Protein AF-W0RT64-F1 (afdb_monomer_lite)

pLDDT: mean 89.26, std 14.98, range [34.72, 98.5]

Structure (mmCIF, N/CA/C/O backbone):
data_AF-W0RT64-F1
#
_entry.id   AF-W0RT64-F1
#
loop_
_atom_site.group_PDB
_atom_site.id
_atom_site.type_symbol
_atom_site.label_atom_id
_atom_site.label_alt_id
_atom_site.label_comp_id
_atom_site.label_asym_id
_atom_site.label_entity_id
_atom_site.label_seq_id
_atom_site.pdbx_PDB_ins_code
_atom_site.Cartn_x
_atom_site.Cartn_y
_atom_site.Cartn_z
_atom_site.occupancy
_atom_site.B_iso_or_equiv
_atom_site.auth_seq_id
_atom_site.auth_comp_id
_atom_site.auth_asym_id
_atom_site.auth_atom_id
_atom_site.pdbx_PDB_model_num
ATOM 1 N N . MET A 1 1 ? 15.805 30.359 -18.999 1.00 86.69 1 MET A N 1
ATOM 2 C CA . MET A 1 1 ? 16.116 29.273 -18.048 1.00 86.69 1 MET A CA 1
ATOM 3 C C . MET A 1 1 ? 14.953 28.297 -18.085 1.00 86.69 1 MET A C 1
ATOM 5 O O . MET A 1 1 ? 13.826 28.788 -18.055 1.00 86.69 1 MET A O 1
ATOM 9 N N . PRO A 1 2 ? 15.189 26.986 -18.229 1.00 96.44 2 PRO A N 1
ATOM 10 C CA . PRO A 1 2 ? 14.100 26.023 -18.299 1.00 96.44 2 PRO A CA 1
ATOM 11 C C . PRO A 1 2 ? 13.392 25.877 -16.949 1.00 96.44 2 PRO A C 1
ATOM 13 O O . PRO A 1 2 ? 14.019 25.998 -15.893 1.00 96.44 2 PRO A O 1
ATOM 16 N N . THR A 1 3 ? 12.087 25.622 -16.983 1.00 97.75 3 THR A N 1
ATOM 17 C CA . THR A 1 3 ? 11.274 25.307 -15.802 1.00 97.75 3 THR A CA 1
ATOM 18 C C . THR A 1 3 ? 10.644 23.929 -15.957 1.00 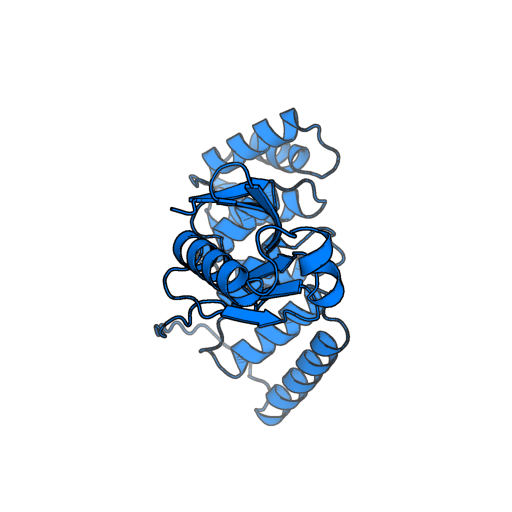97.75 3 THR A C 1
ATOM 20 O O . THR A 1 3 ? 10.253 23.535 -17.054 1.00 97.75 3 THR A O 1
ATOM 23 N N . ILE A 1 4 ? 10.578 23.174 -14.857 1.00 98.19 4 ILE A N 1
ATOM 24 C CA . ILE A 1 4 ? 9.997 21.829 -14.833 1.00 98.19 4 ILE A CA 1
ATOM 25 C C . ILE A 1 4 ? 8.832 21.817 -13.851 1.00 98.19 4 ILE A C 1
ATOM 27 O O . ILE A 1 4 ? 8.996 22.084 -12.660 1.00 98.19 4 ILE A O 1
ATOM 31 N N . GLU A 1 5 ? 7.654 21.497 -14.369 1.00 97.56 5 GLU A N 1
ATOM 32 C CA . GLU A 1 5 ? 6.413 21.383 -13.612 1.00 97.56 5 GLU A CA 1
ATOM 33 C C . GLU A 1 5 ? 6.007 19.910 -13.539 1.00 97.56 5 GLU A C 1
ATOM 35 O O . GLU A 1 5 ? 5.963 19.236 -14.562 1.00 97.56 5 GLU A O 1
ATOM 40 N N . ILE A 1 6 ? 5.721 19.403 -12.338 1.00 96.94 6 ILE A N 1
ATOM 41 C CA . ILE A 1 6 ? 5.325 18.005 -12.114 1.00 96.94 6 ILE A CA 1
ATOM 42 C C . ILE A 1 6 ? 3.951 17.998 -11.456 1.00 96.94 6 ILE A C 1
ATOM 44 O O . ILE A 1 6 ? 3.786 18.562 -10.371 1.00 96.94 6 ILE A O 1
ATOM 48 N N . THR A 1 7 ? 2.992 17.330 -12.087 1.00 95.94 7 THR A N 1
ATOM 49 C CA . THR A 1 7 ? 1.641 17.123 -11.559 1.00 95.94 7 THR A CA 1
ATOM 50 C C . THR A 1 7 ? 1.462 15.677 -11.098 1.00 95.94 7 THR A C 1
ATOM 52 O O . THR A 1 7 ? 2.182 14.772 -11.527 1.00 95.94 7 THR A O 1
ATOM 55 N N . GLN A 1 8 ? 0.509 15.448 -10.193 1.00 93.62 8 GLN A N 1
ATOM 56 C CA . GLN A 1 8 ? 0.134 14.110 -9.739 1.00 93.62 8 GLN A CA 1
ATOM 57 C C . GLN A 1 8 ? -1.385 13.956 -9.783 1.00 93.62 8 GLN A C 1
ATOM 59 O O . GLN A 1 8 ? -2.116 14.801 -9.273 1.00 93.62 8 GLN A O 1
ATOM 64 N N . SER A 1 9 ? -1.835 12.840 -10.347 1.00 87.62 9 SER A N 1
ATOM 65 C CA . SER A 1 9 ? -3.213 12.365 -10.315 1.00 87.62 9 SER A CA 1
ATOM 66 C C . SER A 1 9 ? -3.204 10.854 -10.062 1.00 87.62 9 SER A C 1
ATOM 68 O O . SER A 1 9 ? -2.778 10.059 -10.901 1.00 87.62 9 SER A O 1
ATOM 70 N N . GLY A 1 10 ? -3.620 10.438 -8.863 1.00 89.94 10 GLY A N 1
ATOM 71 C CA . GLY A 1 10 ? -3.597 9.030 -8.457 1.00 89.94 10 GLY A CA 1
ATOM 72 C C . GLY A 1 10 ? -2.183 8.429 -8.440 1.00 89.94 10 GLY A C 1
ATOM 73 O O . GLY A 1 10 ? -1.308 8.909 -7.715 1.00 89.94 10 GLY A O 1
ATOM 74 N N . ARG A 1 11 ? -1.978 7.351 -9.219 1.00 87.75 11 ARG A N 1
ATOM 75 C CA . ARG A 1 11 ? -0.714 6.584 -9.306 1.00 87.75 11 ARG A CA 1
ATOM 76 C C . ARG A 1 11 ? 0.285 7.115 -10.347 1.00 87.75 11 ARG A C 1
ATOM 78 O O . ARG A 1 11 ? 1.304 6.470 -10.582 1.00 87.75 11 ARG A O 1
ATOM 85 N N . GLY A 1 12 ? 0.000 8.254 -10.967 1.00 93.00 12 GLY A N 1
ATOM 86 C CA . GLY A 1 12 ? 0.870 8.864 -11.966 1.00 93.00 12 GLY A CA 1
ATOM 87 C C . GLY A 1 12 ? 0.599 10.352 -12.127 1.00 93.00 12 GLY A C 1
ATOM 88 O O . GLY A 1 12 ? 0.088 11.000 -11.212 1.00 93.00 12 GLY A O 1
ATOM 89 N N . GLY A 1 13 ? 0.946 10.899 -13.283 1.00 96.06 13 GLY A N 1
ATOM 90 C CA . GLY A 1 13 ? 0.700 12.292 -13.636 1.00 96.06 13 GLY A CA 1
ATOM 91 C C . GLY A 1 13 ? 1.495 12.699 -14.868 1.00 96.06 13 GLY A C 1
ATOM 92 O O . GLY A 1 13 ? 1.910 11.846 -15.648 1.00 96.06 13 GLY A O 1
ATOM 93 N N . SER A 1 14 ? 1.744 13.999 -15.006 1.00 97.88 14 SER A N 1
ATOM 94 C CA . SER A 1 14 ? 2.500 14.544 -16.134 1.00 97.88 14 SER A CA 1
ATOM 95 C C . SER A 1 14 ? 3.648 15.430 -15.655 1.00 97.88 14 SER A C 1
ATOM 97 O O . SER A 1 14 ? 3.612 15.999 -14.560 1.00 97.88 14 SER A O 1
ATOM 99 N N . ILE A 1 15 ? 4.683 15.538 -16.480 1.00 98.19 15 ILE A N 1
ATOM 100 C CA . ILE A 1 15 ? 5.822 16.432 -16.300 1.00 98.19 15 ILE A CA 1
ATOM 101 C C . ILE A 1 15 ? 5.916 17.327 -17.532 1.00 98.19 15 ILE A C 1
ATOM 103 O O . ILE A 1 15 ? 5.880 16.848 -18.662 1.00 98.19 15 ILE A O 1
ATOM 107 N N . TYR A 1 16 ? 6.064 18.629 -17.316 1.00 98.19 16 TYR A N 1
ATOM 108 C CA . TYR A 1 16 ? 6.217 19.615 -18.379 1.00 98.19 16 TYR A CA 1
ATOM 109 C C . TYR A 1 16 ? 7.585 20.275 -18.260 1.00 98.19 16 TYR A C 1
ATOM 111 O O . TYR A 1 16 ? 7.847 20.989 -17.291 1.00 98.19 16 TYR A O 1
ATOM 119 N N . TYR A 1 17 ? 8.442 20.054 -19.255 1.00 98.38 17 TYR A N 1
ATOM 120 C CA . TYR A 1 17 ? 9.665 20.826 -19.449 1.00 98.38 17 TYR A CA 1
ATOM 121 C C . TYR A 1 17 ? 9.335 22.042 -20.314 1.00 98.38 17 TYR A C 1
ATOM 123 O O . TYR A 1 17 ? 8.862 21.892 -21.443 1.00 98.38 17 TYR A O 1
ATOM 131 N N . ARG A 1 18 ? 9.563 23.247 -19.791 1.00 98.38 18 ARG A N 1
ATOM 132 C CA . ARG A 1 18 ? 9.251 24.506 -20.473 1.00 98.38 18 ARG A CA 1
ATOM 133 C C . ARG A 1 18 ? 10.521 25.313 -20.697 1.00 98.38 18 ARG A C 1
ATOM 135 O O . ARG A 1 18 ? 11.272 25.568 -19.759 1.00 98.38 18 ARG A O 1
ATOM 142 N N . GLU A 1 19 ? 10.727 25.771 -21.924 1.00 97.25 19 GLU A N 1
ATOM 143 C CA . GLU A 1 19 ? 11.805 26.690 -22.288 1.00 97.25 19 GLU A CA 1
ATOM 144 C C . GLU A 1 19 ? 11.238 27.785 -23.196 1.00 97.25 19 GLU A C 1
ATOM 146 O O . GLU A 1 19 ? 10.802 27.526 -24.315 1.00 97.25 19 GLU A O 1
ATOM 151 N N . GLN A 1 20 ? 11.221 29.027 -22.701 1.00 95.81 20 GLN A N 1
ATOM 152 C CA . GLN A 1 20 ? 10.555 30.151 -23.370 1.00 95.81 20 GLN A CA 1
ATOM 153 C C . GLN A 1 20 ? 9.070 29.837 -23.652 1.00 95.81 20 GLN A C 1
ATOM 155 O O . GLN A 1 20 ? 8.312 29.613 -22.711 1.00 95.81 20 GLN A O 1
ATOM 160 N N . GLN A 1 21 ? 8.649 29.830 -24.922 1.00 96.75 21 GLN A N 1
ATOM 161 C CA . GLN A 1 21 ? 7.287 29.476 -25.345 1.00 96.75 21 GLN A CA 1
ATOM 162 C C . GLN A 1 21 ? 7.133 27.988 -25.701 1.00 96.75 21 GLN A C 1
ATOM 164 O O . GLN A 1 21 ? 6.038 27.551 -26.052 1.00 96.75 21 GLN A O 1
ATOM 169 N N . HIS A 1 22 ? 8.210 27.205 -25.620 1.00 98.06 22 HIS A N 1
ATOM 170 C CA . HIS A 1 22 ? 8.210 25.800 -25.997 1.00 98.06 22 HIS A CA 1
ATOM 171 C C . HIS A 1 22 ? 7.959 24.889 -24.797 1.00 98.06 22 HIS A C 1
ATOM 173 O O . HIS A 1 22 ? 8.358 25.184 -23.667 1.00 98.06 22 HIS A O 1
ATOM 179 N N . VAL A 1 23 ? 7.287 23.768 -25.060 1.00 98.31 23 VAL A N 1
ATOM 180 C CA . VAL A 1 23 ? 6.927 22.770 -24.052 1.00 98.31 23 VAL A CA 1
ATOM 181 C C . VAL A 1 23 ? 7.201 21.373 -24.601 1.00 98.31 23 VAL A C 1
ATOM 183 O O . VAL A 1 23 ? 6.779 21.055 -25.712 1.00 98.31 23 VAL A O 1
ATOM 186 N N . ALA A 1 24 ? 7.869 20.543 -23.801 1.00 98.38 24 ALA A N 1
ATOM 187 C CA . ALA A 1 24 ? 7.908 19.092 -23.959 1.00 98.38 24 ALA A CA 1
ATOM 188 C C . ALA A 1 24 ? 7.148 18.455 -22.788 1.00 98.38 24 ALA A C 1
ATOM 190 O O . ALA A 1 24 ? 7.393 18.790 -21.625 1.00 98.38 24 ALA A O 1
ATOM 191 N N . ALA A 1 25 ? 6.198 17.580 -23.106 1.00 97.94 25 ALA A N 1
ATOM 192 C CA . ALA A 1 25 ? 5.363 16.896 -22.127 1.00 97.94 25 ALA A CA 1
ATOM 193 C C . ALA A 1 25 ? 5.803 15.439 -21.983 1.00 97.94 25 ALA A C 1
ATOM 195 O O . ALA A 1 25 ? 6.161 14.784 -22.961 1.00 97.94 25 ALA A O 1
ATOM 196 N N . PHE A 1 26 ? 5.748 14.955 -20.751 1.00 98.50 26 PHE A N 1
ATOM 197 C CA . PHE A 1 26 ? 6.048 13.586 -20.373 1.00 98.50 26 PHE A CA 1
ATOM 198 C C . PHE A 1 26 ? 4.932 13.084 -19.468 1.00 98.50 26 PHE A C 1
ATOM 200 O O . PHE A 1 26 ? 4.412 13.841 -18.646 1.00 98.50 26 PHE A O 1
ATOM 207 N N . ASP A 1 27 ? 4.621 11.802 -19.558 1.00 97.75 27 ASP A N 1
ATOM 208 C CA . ASP A 1 27 ? 3.746 11.131 -18.604 1.00 97.75 27 ASP A CA 1
ATOM 209 C C . ASP A 1 27 ? 4.592 10.345 -17.614 1.00 97.75 27 ASP A C 1
ATOM 211 O O . ASP A 1 27 ? 5.689 9.899 -17.935 1.00 97.75 27 ASP A O 1
ATOM 215 N N . TRP A 1 28 ? 4.114 10.164 -16.390 1.00 97.50 28 TRP A N 1
ATOM 216 C CA . TRP A 1 28 ? 4.814 9.339 -15.415 1.00 97.50 28 TRP A CA 1
ATOM 217 C C . TRP A 1 28 ? 3.850 8.500 -14.592 1.00 97.50 28 TRP A C 1
ATOM 219 O O . TRP A 1 28 ? 2.695 8.870 -14.376 1.00 97.50 28 TRP A O 1
ATOM 229 N N . GLN A 1 29 ? 4.344 7.371 -14.096 1.00 95.62 29 GLN A N 1
ATOM 230 C CA . GLN A 1 29 ? 3.612 6.512 -13.173 1.00 95.62 29 GLN A CA 1
ATOM 231 C C . GLN A 1 29 ? 4.554 5.857 -12.168 1.00 95.62 29 GLN A C 1
ATOM 233 O O . GLN A 1 29 ? 5.731 5.621 -12.456 1.00 95.62 29 GLN A O 1
ATOM 238 N N . PHE A 1 30 ? 4.022 5.511 -10.998 1.00 92.62 30 PHE A N 1
ATOM 239 C CA . PHE A 1 30 ? 4.740 4.651 -10.066 1.00 92.62 30 PHE A CA 1
ATOM 240 C C . PHE A 1 30 ? 4.957 3.263 -10.669 1.00 92.62 30 PHE A C 1
ATOM 242 O O . PHE A 1 30 ? 4.067 2.690 -11.307 1.00 92.62 30 PHE A O 1
ATOM 249 N N . ALA A 1 31 ? 6.144 2.718 -10.433 1.00 89.94 31 ALA A N 1
ATOM 250 C CA . ALA A 1 31 ? 6.512 1.372 -10.834 1.00 89.94 31 ALA A CA 1
ATOM 251 C C . ALA A 1 31 ? 6.592 0.435 -9.618 1.00 89.94 31 ALA A C 1
ATOM 253 O O . ALA A 1 31 ? 6.329 0.811 -8.474 1.00 89.94 31 ALA A O 1
ATOM 254 N N . LEU A 1 32 ? 6.859 -0.843 -9.884 1.00 78.00 32 LEU A N 1
ATOM 255 C CA . LEU A 1 32 ? 7.163 -1.816 -8.840 1.00 78.00 32 LEU A CA 1
ATOM 256 C C . LEU A 1 32 ? 8.689 -1.861 -8.632 1.00 78.00 32 LEU A C 1
ATOM 258 O O . LEU A 1 32 ? 9.419 -1.756 -9.621 1.00 78.00 32 LEU A O 1
ATOM 262 N N . PRO A 1 33 ? 9.179 -2.099 -7.398 1.00 76.31 33 PRO A N 1
ATOM 263 C CA . PRO A 1 33 ? 10.597 -2.270 -7.121 1.00 76.31 33 PRO A CA 1
ATOM 264 C C . PRO A 1 33 ? 11.271 -3.253 -8.092 1.00 76.31 33 PRO A C 1
ATOM 266 O O . PRO A 1 33 ? 10.675 -4.286 -8.418 1.00 76.31 33 PRO A O 1
ATOM 269 N N . PRO A 1 34 ? 12.509 -2.965 -8.531 1.00 85.50 34 PRO A N 1
ATOM 270 C CA . PRO A 1 34 ? 13.422 -1.944 -7.994 1.00 85.50 34 PRO A CA 1
ATOM 271 C C . PRO A 1 34 ? 13.178 -0.503 -8.490 1.00 85.50 34 PRO A C 1
ATOM 273 O O . PRO A 1 34 ? 13.814 0.423 -7.982 1.00 85.50 34 PRO A O 1
ATOM 276 N N . THR A 1 35 ? 12.259 -0.302 -9.435 1.00 90.12 35 THR A N 1
ATOM 277 C CA . THR A 1 35 ? 11.956 1.006 -10.031 1.00 90.12 35 THR A CA 1
ATOM 278 C C . THR A 1 35 ? 10.870 1.721 -9.224 1.00 90.12 35 THR A C 1
ATOM 280 O O . THR A 1 35 ? 9.789 1.180 -9.009 1.00 90.12 35 THR A O 1
ATOM 283 N N . LEU A 1 36 ? 11.156 2.945 -8.786 1.00 91.06 36 LEU A N 1
ATOM 284 C CA . LEU A 1 36 ? 10.226 3.832 -8.087 1.00 91.06 36 LEU A CA 1
ATOM 285 C C . LEU A 1 36 ? 9.208 4.435 -9.064 1.00 91.06 36 LEU A C 1
ATOM 287 O O . LEU A 1 36 ? 8.001 4.393 -8.828 1.00 91.06 36 LEU A O 1
ATOM 291 N N . ALA A 1 37 ? 9.690 4.985 -10.179 1.00 95.50 37 ALA A N 1
ATOM 292 C CA . ALA A 1 37 ? 8.850 5.634 -11.177 1.00 95.50 37 ALA A CA 1
ATOM 293 C C . ALA A 1 37 ? 9.383 5.416 -12.593 1.00 95.50 37 ALA A C 1
ATOM 295 O O . ALA A 1 37 ? 10.594 5.364 -12.816 1.00 95.50 37 ALA A O 1
ATOM 296 N N . LEU A 1 38 ? 8.450 5.323 -13.537 1.00 96.50 38 LEU A N 1
ATOM 297 C CA . LEU A 1 38 ? 8.716 5.363 -14.969 1.00 96.50 38 LEU A CA 1
ATOM 298 C C . LEU A 1 38 ? 8.181 6.681 -15.516 1.00 96.50 38 LEU A C 1
ATOM 300 O O . LEU A 1 38 ? 7.040 7.044 -15.220 1.00 96.50 38 LEU A O 1
ATOM 304 N N . ILE A 1 39 ? 8.997 7.376 -16.301 1.00 98.00 39 ILE A N 1
ATOM 305 C CA . ILE A 1 39 ? 8.590 8.558 -17.064 1.00 98.00 39 ILE A CA 1
ATOM 306 C C . ILE A 1 39 ? 8.679 8.195 -18.542 1.00 98.00 39 ILE A C 1
ATOM 308 O O . ILE A 1 39 ? 9.683 7.642 -18.986 1.00 98.00 39 ILE A O 1
ATOM 312 N N . PHE A 1 40 ? 7.631 8.515 -19.285 1.00 98.06 40 PHE A N 1
ATOM 313 C CA . PHE A 1 40 ? 7.476 8.252 -20.704 1.00 98.06 40 PHE A CA 1
ATOM 314 C C . PHE A 1 40 ? 7.453 9.578 -21.462 1.00 98.06 40 PHE A C 1
ATOM 316 O O . PHE A 1 40 ? 6.714 10.496 -21.106 1.00 98.06 40 PHE A O 1
ATOM 323 N N . GLY A 1 41 ? 8.254 9.671 -22.514 1.00 97.94 41 GLY A N 1
ATOM 324 C CA . GLY A 1 41 ? 8.276 10.795 -23.440 1.00 97.94 41 GLY A CA 1
ATOM 325 C C . GLY A 1 41 ? 8.462 10.325 -24.885 1.00 97.94 41 GLY A C 1
ATOM 326 O O . GLY A 1 41 ? 8.382 9.129 -25.175 1.00 97.94 41 GLY A O 1
ATOM 327 N N . PRO A 1 42 ? 8.721 11.253 -25.819 1.00 97.75 42 PRO A N 1
ATOM 328 C CA . PRO A 1 42 ? 8.967 10.901 -27.213 1.00 97.75 42 PRO A CA 1
ATOM 329 C C . PRO A 1 42 ? 10.260 10.095 -27.380 1.00 97.75 42 PRO A C 1
ATOM 331 O O . PRO A 1 42 ? 11.283 10.419 -26.766 1.00 97.75 42 PRO A O 1
ATOM 334 N N . THR A 1 43 ? 10.218 9.078 -28.243 1.00 97.62 43 THR A N 1
ATOM 335 C CA . THR A 1 43 ? 11.382 8.270 -28.635 1.00 97.62 43 THR A CA 1
ATOM 336 C C . THR A 1 43 ? 12.400 9.096 -29.417 1.00 97.62 43 THR A C 1
ATOM 338 O O . THR A 1 43 ? 12.050 10.116 -30.014 1.00 97.62 43 THR A O 1
ATOM 341 N N . ALA A 1 44 ? 13.651 8.633 -29.480 1.00 96.88 44 ALA A N 1
ATOM 342 C CA . ALA A 1 44 ? 14.709 9.285 -30.256 1.00 96.88 44 ALA A CA 1
ATOM 343 C C . ALA A 1 44 ? 14.308 9.503 -31.722 1.00 96.88 44 ALA A C 1
ATOM 345 O O . ALA A 1 44 ? 14.465 10.598 -32.255 1.00 96.88 44 ALA A O 1
ATOM 346 N N . ALA A 1 45 ? 13.680 8.498 -32.339 1.00 96.69 45 ALA A N 1
ATOM 347 C CA . ALA A 1 45 ? 13.196 8.582 -33.716 1.00 96.69 45 ALA A CA 1
ATOM 348 C C . ALA A 1 45 ? 12.098 9.644 -33.930 1.00 96.69 45 ALA A C 1
ATOM 350 O O . ALA A 1 45 ? 11.949 10.156 -35.037 1.00 96.69 45 ALA A O 1
ATOM 351 N N . ALA A 1 46 ? 11.315 9.968 -32.897 1.00 97.44 46 ALA A N 1
ATOM 352 C CA . ALA A 1 46 ? 10.224 10.938 -32.984 1.00 97.44 46 ALA A CA 1
ATOM 353 C C . ALA A 1 46 ? 10.609 12.338 -32.478 1.00 97.44 46 ALA A C 1
ATOM 355 O O . ALA A 1 46 ? 9.894 13.304 -32.757 1.00 97.44 46 ALA A O 1
ATOM 356 N N . TRP A 1 47 ? 11.714 12.454 -31.737 1.00 98.00 47 TRP A N 1
ATOM 357 C CA . TRP A 1 47 ? 12.057 13.645 -30.965 1.00 98.00 47 TRP A CA 1
ATOM 358 C C . TRP A 1 47 ? 12.200 14.901 -31.825 1.00 98.00 47 TRP A C 1
ATOM 360 O O . TRP A 1 47 ? 11.453 15.857 -31.629 1.00 98.00 47 TRP A O 1
ATOM 370 N N . ASP A 1 48 ? 13.104 14.890 -32.807 1.00 97.56 48 ASP A N 1
ATOM 371 C CA . ASP A 1 48 ? 13.403 16.076 -33.622 1.00 97.56 48 ASP A CA 1
ATOM 372 C C . ASP A 1 48 ? 12.178 16.552 -34.426 1.00 97.56 48 ASP A C 1
ATOM 374 O O . ASP A 1 48 ? 12.024 17.744 -34.687 1.00 97.56 48 ASP A O 1
ATOM 378 N N . GLY A 1 49 ? 11.269 15.636 -34.780 1.00 97.69 49 GLY A N 1
ATOM 379 C CA . GLY A 1 49 ? 10.017 15.965 -35.463 1.00 97.69 49 GLY A CA 1
ATOM 380 C C . GLY A 1 49 ? 8.960 16.579 -34.539 1.00 97.69 49 GLY A C 1
ATOM 381 O O . GLY A 1 49 ? 8.272 17.519 -34.932 1.00 97.69 49 GLY A O 1
ATOM 382 N N . GLN A 1 50 ? 8.826 16.071 -33.310 1.00 97.56 50 GLN A N 1
ATOM 383 C CA . GLN A 1 50 ? 7.852 16.577 -32.331 1.00 97.56 50 GLN A CA 1
ATOM 384 C C . GLN A 1 50 ? 8.331 17.852 -31.626 1.00 97.56 50 GLN A C 1
ATOM 386 O O . GLN A 1 50 ? 7.526 18.715 -31.264 1.00 97.56 50 GLN A O 1
ATOM 391 N N . HIS A 1 51 ? 9.643 17.991 -31.446 1.00 97.81 51 HIS A N 1
ATOM 392 C CA . HIS A 1 51 ? 10.277 19.113 -30.767 1.00 97.81 51 HIS A CA 1
ATOM 393 C C . HIS A 1 51 ? 11.434 19.696 -31.598 1.00 97.81 51 HIS A C 1
ATOM 395 O O . HIS A 1 51 ? 12.583 19.650 -31.156 1.00 97.81 51 HIS A O 1
ATOM 401 N N . PRO A 1 52 ? 11.158 20.328 -32.760 1.00 98.00 52 PRO A N 1
ATOM 402 C CA . PRO A 1 52 ? 12.212 20.873 -33.626 1.00 98.00 52 PRO A CA 1
ATOM 403 C C . PRO A 1 52 ? 13.106 21.913 -32.936 1.00 98.00 52 PRO A C 1
ATOM 405 O O . PRO A 1 52 ? 14.293 22.020 -33.228 1.00 98.00 52 PRO A O 1
ATOM 408 N N . TRP A 1 53 ? 12.550 22.661 -31.979 1.00 98.12 53 TRP A N 1
ATOM 409 C CA . TRP A 1 53 ? 13.267 23.647 -31.160 1.00 98.12 53 TRP A CA 1
ATOM 410 C C . TRP A 1 53 ? 14.346 23.022 -30.254 1.00 98.12 53 TRP A C 1
ATOM 412 O O . TRP A 1 53 ? 15.251 23.717 -29.795 1.00 98.12 53 TRP A O 1
ATOM 422 N N . ALA A 1 54 ? 14.251 21.717 -29.998 1.00 97.19 54 ALA A N 1
ATOM 423 C CA . ALA A 1 54 ? 15.157 20.931 -29.171 1.00 97.19 54 ALA A CA 1
ATOM 424 C C . ALA A 1 54 ? 15.863 19.829 -29.973 1.00 97.19 54 ALA A C 1
ATOM 426 O O . ALA A 1 54 ? 16.268 18.818 -29.388 1.00 97.19 54 ALA A O 1
ATOM 427 N N . ALA A 1 55 ? 15.987 19.985 -31.295 1.00 97.81 55 ALA A N 1
ATOM 428 C CA . ALA A 1 55 ? 16.612 18.972 -32.135 1.00 97.81 55 ALA A CA 1
ATOM 429 C C . ALA A 1 55 ? 18.042 18.659 -31.654 1.00 97.81 55 ALA A C 1
ATOM 431 O O . ALA A 1 55 ? 18.820 19.567 -31.348 1.00 97.81 55 ALA A O 1
ATOM 432 N N . GLY A 1 56 ? 18.364 17.372 -31.505 1.00 96.56 56 GLY A N 1
ATOM 433 C CA . GLY A 1 56 ? 19.644 16.915 -30.946 1.00 96.56 56 GLY A CA 1
ATOM 434 C C . GLY A 1 56 ? 19.846 17.146 -29.435 1.00 96.56 56 GLY A C 1
ATOM 435 O O . GLY A 1 56 ? 20.887 16.765 -28.901 1.00 96.56 56 GLY A O 1
ATOM 436 N N . ARG A 1 57 ? 18.867 17.721 -28.718 1.00 98.31 57 ARG A N 1
ATOM 437 C CA . ARG A 1 57 ? 18.921 17.998 -27.262 1.00 98.31 57 ARG A CA 1
ATOM 438 C C . ARG A 1 57 ? 18.089 17.030 -26.410 1.00 98.31 57 ARG A C 1
ATOM 440 O O . ARG A 1 57 ? 17.866 17.288 -25.229 1.00 98.31 57 ARG A O 1
ATOM 447 N N . GLN A 1 58 ? 17.642 15.902 -26.971 1.00 98.25 58 GLN A N 1
ATOM 448 C CA . GLN A 1 58 ? 16.799 14.935 -26.252 1.00 98.25 58 GLN A CA 1
ATOM 449 C C . GLN A 1 58 ? 17.429 14.484 -24.929 1.00 98.25 58 GLN A C 1
ATOM 451 O O . GLN A 1 58 ? 16.784 14.554 -23.887 1.00 98.25 58 GLN A O 1
ATOM 456 N N . ARG A 1 59 ? 18.699 14.057 -24.957 1.00 98.19 59 ARG A N 1
ATOM 457 C CA . ARG A 1 59 ? 19.415 13.579 -23.763 1.00 98.19 59 ARG A CA 1
ATOM 458 C C . ARG A 1 59 ? 19.447 14.629 -22.655 1.00 98.19 59 ARG A C 1
ATOM 460 O O . ARG A 1 59 ? 19.100 14.315 -21.525 1.00 98.19 59 ARG A O 1
ATOM 467 N N . GLU A 1 60 ? 19.828 15.858 -22.996 1.00 98.19 60 GLU A N 1
ATOM 468 C CA . GLU A 1 60 ? 19.920 16.986 -22.060 1.00 98.19 60 GLU A CA 1
ATOM 469 C C . GLU A 1 60 ? 18.580 17.226 -21.348 1.00 98.19 60 GLU A C 1
ATOM 471 O O . GLU A 1 60 ? 18.519 17.347 -20.124 1.00 98.19 60 GLU A O 1
ATOM 476 N N . ILE A 1 61 ? 17.483 17.242 -22.111 1.00 98.44 61 ILE A N 1
ATOM 477 C CA . ILE A 1 61 ? 16.145 17.490 -21.567 1.00 98.44 61 ILE A CA 1
ATOM 478 C C . ILE A 1 61 ? 15.669 16.309 -20.713 1.00 98.44 61 ILE A C 1
ATOM 480 O O . ILE A 1 61 ? 15.117 16.523 -19.633 1.00 98.44 61 ILE A O 1
ATOM 484 N N . TYR A 1 62 ? 15.931 15.071 -21.138 1.00 98.31 62 TYR A N 1
ATOM 485 C CA . TYR A 1 62 ? 15.645 13.874 -20.343 1.00 98.31 62 TYR A CA 1
ATOM 486 C C . TYR A 1 62 ? 16.426 13.865 -19.017 1.00 98.31 62 TYR A C 1
ATOM 488 O O . TYR A 1 62 ? 15.846 13.563 -17.976 1.00 98.31 62 TYR A O 1
ATOM 496 N N . GLU A 1 63 ? 17.706 14.249 -19.018 1.00 98.06 63 GLU A N 1
ATOM 497 C CA . GLU A 1 63 ? 18.526 14.380 -17.802 1.00 98.06 63 GLU A CA 1
ATOM 498 C C . GLU A 1 63 ? 17.977 15.455 -16.854 1.00 98.06 63 GLU A C 1
ATOM 500 O O . GLU A 1 63 ? 17.900 15.234 -15.640 1.00 98.06 63 GLU A O 1
ATOM 505 N N . ALA A 1 64 ? 17.537 16.597 -17.393 1.00 97.88 64 ALA A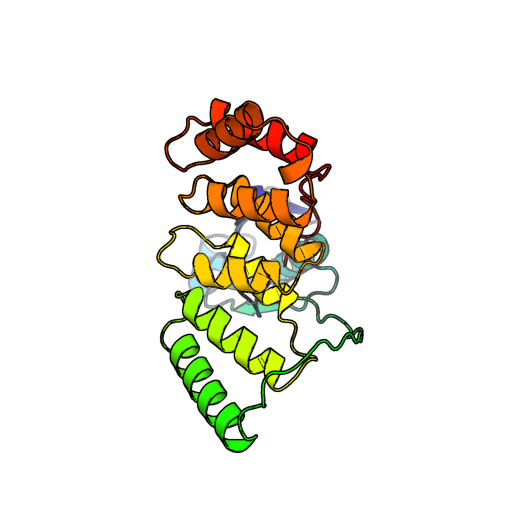 N 1
ATOM 506 C CA . ALA A 1 64 ? 16.916 17.660 -16.606 1.00 97.88 64 ALA A CA 1
ATOM 507 C C . ALA A 1 64 ? 15.597 17.194 -15.961 1.00 97.88 64 ALA A C 1
ATOM 509 O O . ALA A 1 64 ? 15.386 17.404 -14.761 1.00 97.88 64 ALA A O 1
ATOM 510 N N . VAL A 1 65 ? 14.740 16.513 -16.731 1.00 97.94 65 VAL A N 1
ATOM 511 C CA . VAL A 1 65 ? 13.474 15.929 -16.255 1.00 97.94 65 VAL A CA 1
ATOM 512 C C . VAL A 1 65 ? 13.724 14.872 -15.183 1.00 97.94 65 VAL A C 1
ATOM 514 O O . VAL A 1 65 ? 13.119 14.942 -14.111 1.00 97.94 65 VAL A O 1
ATOM 517 N N . ALA A 1 66 ? 14.650 13.942 -15.423 1.00 97.00 66 ALA A N 1
ATOM 518 C CA . ALA A 1 66 ? 15.007 12.892 -14.475 1.00 97.00 66 ALA A CA 1
ATOM 519 C C . ALA A 1 66 ? 15.531 13.474 -13.156 1.00 97.00 66 ALA A C 1
ATOM 521 O O . ALA A 1 66 ? 15.076 13.087 -12.080 1.00 97.00 66 ALA A O 1
ATOM 522 N N . THR A 1 67 ? 16.421 14.467 -13.234 1.00 96.00 67 THR A N 1
ATOM 523 C CA . THR A 1 67 ? 16.990 15.142 -12.058 1.00 96.00 67 THR A CA 1
ATOM 524 C C . THR A 1 67 ? 15.912 15.847 -11.237 1.00 96.00 67 THR A C 1
ATOM 526 O O . THR A 1 67 ? 15.887 15.731 -10.010 1.00 96.00 67 THR A O 1
ATOM 529 N N . ALA A 1 68 ? 15.004 16.575 -11.893 1.00 95.69 68 ALA A N 1
ATOM 530 C CA . ALA A 1 68 ? 13.914 17.267 -11.211 1.00 95.69 68 ALA A CA 1
ATOM 531 C C . ALA A 1 68 ? 12.920 16.289 -10.565 1.00 95.69 68 ALA A C 1
ATOM 533 O O . ALA A 1 68 ? 12.489 16.507 -9.430 1.00 95.69 68 ALA A O 1
ATOM 534 N N . ALA A 1 69 ? 12.586 15.199 -11.260 1.00 94.69 69 ALA A N 1
ATOM 535 C CA . ALA A 1 69 ? 11.698 14.164 -10.746 1.00 94.69 69 ALA A CA 1
ATOM 536 C C . ALA A 1 69 ? 12.315 13.413 -9.555 1.00 94.69 69 ALA A C 1
ATOM 538 O O . ALA A 1 69 ? 11.643 13.250 -8.534 1.00 94.69 69 ALA A O 1
ATOM 539 N N . ALA A 1 70 ? 13.597 13.038 -9.642 1.00 93.19 70 ALA A N 1
ATOM 540 C CA . ALA A 1 70 ? 14.330 12.396 -8.554 1.00 93.19 70 ALA A CA 1
ATOM 541 C C . ALA A 1 70 ? 14.361 13.291 -7.307 1.00 93.19 70 ALA A C 1
ATOM 543 O O . ALA A 1 70 ? 13.870 12.883 -6.260 1.00 93.19 70 ALA A O 1
ATOM 544 N N . ARG A 1 71 ? 14.788 14.558 -7.429 1.00 92.00 71 ARG A N 1
ATOM 545 C CA . ARG A 1 71 ? 14.829 15.511 -6.296 1.00 92.00 71 ARG A CA 1
ATOM 546 C C . ARG A 1 71 ? 13.499 15.656 -5.559 1.00 92.00 71 ARG A C 1
ATOM 548 O O . ARG A 1 71 ? 13.489 15.859 -4.351 1.00 92.00 71 ARG A O 1
ATOM 555 N N . ARG A 1 72 ? 12.371 15.589 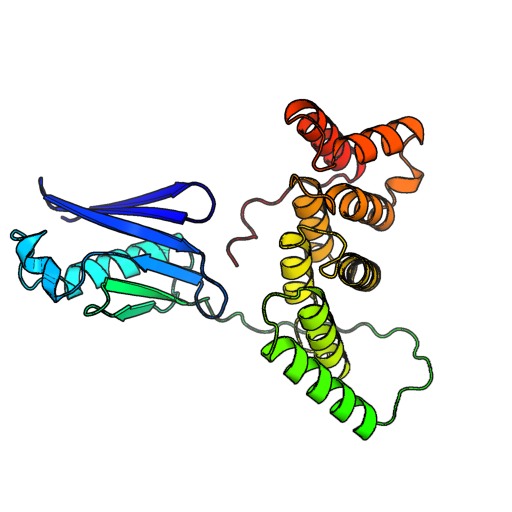-6.273 1.00 87.56 72 ARG A N 1
ATOM 556 C CA . ARG A 1 72 ? 11.044 15.800 -5.676 1.00 87.56 72 ARG A CA 1
ATOM 557 C C . ARG A 1 72 ? 10.458 14.550 -5.018 1.00 87.56 72 ARG A C 1
ATOM 559 O O . ARG A 1 72 ? 9.593 14.692 -4.159 1.00 87.56 72 ARG A O 1
ATOM 566 N N . ARG A 1 73 ? 10.867 13.350 -5.443 1.00 78.75 73 ARG A N 1
ATOM 567 C CA . ARG A 1 73 ? 10.271 12.074 -4.998 1.00 78.75 73 ARG A CA 1
ATOM 568 C C . ARG A 1 73 ? 11.192 11.222 -4.141 1.00 78.75 73 ARG A C 1
ATOM 570 O O . ARG A 1 73 ? 10.711 10.521 -3.263 1.00 78.75 73 ARG A O 1
ATOM 577 N N . ALA A 1 74 ? 12.488 11.277 -4.397 1.00 76.94 74 ALA A N 1
ATOM 578 C CA . ALA A 1 74 ? 13.497 10.542 -3.660 1.00 76.94 74 ALA A CA 1
ATOM 579 C C . ALA A 1 74 ? 14.836 11.253 -3.860 1.00 76.94 74 ALA A C 1
ATOM 581 O O . ALA A 1 74 ? 15.539 11.010 -4.843 1.00 76.94 74 ALA A O 1
ATOM 582 N N . ASP A 1 75 ? 15.156 12.178 -2.952 1.00 82.62 75 ASP A N 1
ATOM 583 C CA . ASP A 1 75 ? 16.379 12.968 -3.057 1.00 82.62 75 ASP A CA 1
ATOM 584 C C . ASP A 1 75 ? 17.608 12.049 -3.150 1.00 82.62 75 ASP A C 1
ATOM 586 O O . ASP A 1 75 ? 17.780 11.122 -2.355 1.00 82.62 75 ASP A O 1
ATOM 590 N N . GLY A 1 76 ? 18.421 12.254 -4.187 1.00 78.69 76 GLY A N 1
ATOM 591 C CA . GLY A 1 76 ? 19.572 11.400 -4.496 1.00 78.69 76 GLY A CA 1
ATOM 592 C C . GLY A 1 76 ? 19.263 10.031 -5.125 1.00 78.69 76 GLY A C 1
ATOM 593 O O . GLY A 1 76 ? 20.186 9.227 -5.266 1.00 78.69 76 GLY A O 1
ATOM 594 N N . ALA A 1 77 ? 18.020 9.736 -5.521 1.00 88.00 77 ALA A N 1
ATOM 595 C CA . ALA A 1 77 ? 17.703 8.492 -6.224 1.00 88.00 77 ALA A CA 1
ATOM 596 C C . ALA A 1 77 ? 18.431 8.396 -7.581 1.00 88.00 77 ALA A C 1
ATOM 598 O O . ALA A 1 77 ? 18.394 9.350 -8.366 1.00 88.00 77 ALA A O 1
ATOM 599 N N . PRO A 1 78 ? 19.068 7.251 -7.894 1.00 92.44 78 PRO A N 1
ATOM 600 C CA . PRO A 1 78 ? 19.673 7.043 -9.200 1.00 92.44 78 PRO A CA 1
ATOM 601 C C . PRO A 1 78 ? 18.595 6.879 -10.277 1.00 92.44 78 PRO A C 1
ATOM 603 O O . PRO A 1 78 ? 17.512 6.345 -10.017 1.00 92.44 78 PRO A O 1
ATOM 606 N N . PHE A 1 79 ? 18.917 7.299 -11.500 1.00 96.38 79 PHE A N 1
ATOM 607 C CA . PHE A 1 79 ? 18.053 7.133 -12.664 1.00 96.38 79 PHE A CA 1
ATOM 608 C C . PHE A 1 79 ? 18.822 6.622 -13.887 1.00 96.38 79 PHE A C 1
ATOM 610 O O . PHE A 1 79 ? 20.033 6.818 -14.000 1.00 96.38 79 PHE A O 1
ATOM 617 N N . ALA A 1 80 ? 18.105 5.975 -14.803 1.00 95.94 80 ALA A N 1
ATOM 618 C CA . ALA A 1 80 ? 18.606 5.503 -16.090 1.00 95.94 80 ALA A CA 1
ATOM 619 C C . ALA A 1 80 ? 17.748 6.062 -17.233 1.00 95.94 80 ALA A C 1
ATOM 621 O O . ALA A 1 80 ? 16.544 6.264 -17.070 1.00 95.94 80 ALA A O 1
ATOM 622 N N . LEU A 1 81 ? 18.374 6.318 -18.385 1.00 97.50 81 LEU A N 1
ATOM 623 C CA . LEU A 1 81 ? 17.723 6.880 -19.571 1.00 97.50 81 LEU A CA 1
ATOM 624 C C . LEU A 1 81 ? 17.776 5.880 -20.724 1.00 97.50 81 LEU A C 1
ATOM 626 O O . LEU A 1 81 ? 18.862 5.454 -21.118 1.00 97.50 81 LEU A O 1
ATOM 630 N N . ASP A 1 82 ? 16.619 5.579 -21.303 1.00 96.44 82 ASP A N 1
ATOM 631 C CA . ASP A 1 82 ? 16.466 4.831 -22.549 1.00 96.44 82 ASP A CA 1
ATOM 632 C C . ASP A 1 82 ? 15.813 5.751 -23.591 1.00 96.44 82 ASP A C 1
ATOM 634 O O . ASP A 1 82 ? 14.590 5.849 -23.705 1.00 96.44 82 ASP A O 1
ATOM 638 N N . LEU A 1 83 ? 16.653 6.491 -24.319 1.00 96.00 83 LEU A N 1
ATOM 639 C CA . LEU A 1 83 ? 16.204 7.501 -25.285 1.00 96.00 83 LEU A CA 1
ATOM 640 C C . LEU A 1 83 ? 15.535 6.874 -26.514 1.00 96.00 83 LEU A C 1
ATOM 642 O O . LEU A 1 83 ? 14.610 7.462 -27.074 1.00 96.00 83 LEU A O 1
ATOM 646 N N . GLU A 1 84 ? 15.959 5.669 -26.900 1.00 93.81 84 GLU A N 1
ATOM 647 C CA . GLU A 1 84 ? 15.370 4.923 -28.015 1.00 93.81 84 GLU A CA 1
ATOM 648 C C . GLU A 1 84 ? 13.908 4.583 -27.726 1.00 93.81 84 GLU A C 1
ATOM 650 O O . GLU A 1 84 ? 13.043 4.739 -28.588 1.00 93.81 84 GLU A O 1
ATOM 655 N N . ARG A 1 85 ? 13.606 4.186 -26.484 1.00 92.62 85 ARG A N 1
ATOM 656 C CA . ARG A 1 85 ? 12.237 3.865 -26.050 1.00 92.62 85 ARG A CA 1
ATOM 657 C C . ARG A 1 85 ? 11.482 5.056 -25.467 1.00 92.62 85 ARG A C 1
ATOM 659 O O . ARG A 1 85 ? 10.284 4.934 -25.232 1.00 92.62 85 ARG A O 1
ATOM 666 N N . GLY A 1 86 ? 12.155 6.185 -25.250 1.00 96.88 86 GLY A N 1
ATOM 667 C CA . GLY A 1 86 ? 11.576 7.370 -24.623 1.00 96.88 86 GLY A CA 1
ATOM 668 C C . GLY A 1 86 ? 11.225 7.146 -23.150 1.00 96.88 86 GLY A C 1
ATOM 669 O O . GLY A 1 86 ? 10.173 7.586 -22.694 1.00 96.88 86 GLY A O 1
ATOM 670 N N . VAL A 1 87 ? 12.070 6.421 -22.409 1.00 97.38 87 VAL A N 1
ATOM 671 C CA . VAL A 1 87 ? 11.817 6.035 -21.012 1.00 97.38 87 VAL A CA 1
ATOM 672 C C . VAL A 1 87 ? 12.905 6.570 -20.081 1.00 97.38 87 VAL A C 1
ATOM 674 O O . VAL A 1 87 ? 14.096 6.495 -20.379 1.00 97.38 87 VAL A O 1
ATOM 677 N N . ILE A 1 88 ? 12.492 7.078 -18.921 1.00 97.88 88 ILE A N 1
ATOM 678 C CA . ILE A 1 88 ? 13.354 7.348 -17.764 1.00 97.88 88 ILE A CA 1
ATOM 679 C C . ILE A 1 88 ? 12.921 6.409 -16.644 1.00 97.88 88 ILE A C 1
ATOM 681 O O . ILE A 1 88 ? 11.745 6.383 -16.271 1.00 97.88 88 ILE A O 1
ATOM 685 N N . GLU A 1 89 ? 13.872 5.684 -16.071 1.00 95.88 89 GLU A N 1
ATOM 686 C CA . GLU A 1 89 ? 13.643 4.849 -14.895 1.00 95.88 89 GLU A CA 1
ATOM 687 C C . GLU A 1 89 ? 14.275 5.508 -13.672 1.00 95.88 89 GLU A C 1
ATOM 689 O O . GLU A 1 89 ? 15.482 5.740 -13.653 1.00 95.88 89 GLU A O 1
ATOM 694 N N . ILE A 1 90 ? 13.480 5.794 -12.642 1.00 95.31 90 ILE A N 1
ATOM 695 C CA . ILE A 1 90 ? 13.971 6.268 -11.340 1.00 95.31 90 ILE A CA 1
ATOM 696 C C . ILE A 1 90 ? 13.928 5.086 -10.377 1.00 95.31 90 ILE A C 1
ATOM 698 O O . ILE A 1 90 ? 12.874 4.472 -10.225 1.00 95.31 90 ILE A O 1
ATOM 702 N N . ALA A 1 91 ? 15.038 4.754 -9.719 1.00 91.31 91 ALA A N 1
ATOM 703 C CA . ALA A 1 91 ? 15.116 3.632 -8.780 1.00 91.31 91 ALA A CA 1
ATOM 704 C C . ALA A 1 91 ? 14.881 4.064 -7.321 1.00 91.31 91 ALA A C 1
ATOM 706 O O . ALA A 1 91 ? 15.014 5.236 -6.975 1.00 91.31 91 ALA A O 1
ATOM 707 N N . HIS A 1 92 ? 14.544 3.115 -6.441 1.00 83.56 92 HIS A N 1
ATOM 708 C CA . HIS A 1 92 ? 14.438 3.406 -5.005 1.00 83.56 92 HIS A CA 1
ATOM 709 C C . HIS A 1 92 ? 15.797 3.789 -4.384 1.00 83.56 92 HIS A C 1
ATOM 711 O O . HIS A 1 92 ? 16.816 3.170 -4.715 1.00 83.56 92 HIS A O 1
ATOM 717 N N . PRO A 1 93 ? 15.829 4.738 -3.425 1.00 79.44 93 PRO A N 1
ATOM 718 C CA . PRO A 1 93 ? 17.013 4.977 -2.609 1.00 79.44 93 PRO A CA 1
ATOM 719 C C . PRO A 1 93 ? 17.308 3.738 -1.745 1.00 79.44 93 PRO A C 1
ATOM 721 O O . PRO A 1 93 ? 16.400 3.089 -1.226 1.00 79.44 93 PRO A O 1
ATOM 724 N N . ARG A 1 94 ? 18.586 3.374 -1.601 1.00 71.69 94 ARG A N 1
ATOM 725 C CA . ARG A 1 94 ? 19.001 2.247 -0.747 1.00 71.69 94 ARG A CA 1
ATOM 726 C C . ARG A 1 94 ? 18.869 2.639 0.730 1.00 71.69 94 ARG A C 1
ATOM 728 O O . ARG A 1 94 ? 19.533 3.576 1.163 1.00 71.69 94 ARG A O 1
ATOM 735 N N . THR A 1 95 ? 18.065 1.916 1.508 1.00 53.91 95 THR A N 1
ATOM 736 C CA . THR A 1 95 ? 17.932 2.126 2.961 1.00 53.91 95 THR A CA 1
ATOM 737 C C . THR A 1 95 ? 19.119 1.516 3.732 1.00 53.91 95 THR A C 1
ATOM 739 O O . THR A 1 95 ? 19.519 0.391 3.422 1.00 53.91 95 THR A O 1
ATOM 742 N N . PRO A 1 96 ? 19.688 2.197 4.750 1.00 47.28 96 PRO A N 1
ATOM 743 C CA . PRO A 1 96 ? 20.628 1.590 5.693 1.00 47.28 96 PRO A CA 1
ATOM 744 C C . PRO A 1 96 ? 19.904 0.740 6.760 1.00 47.28 96 PRO A C 1
ATOM 746 O O . PRO A 1 96 ? 18.858 1.122 7.274 1.00 47.28 96 PRO A O 1
ATOM 749 N N . ASN A 1 97 ? 20.474 -0.427 7.076 1.00 40.06 97 ASN A N 1
ATOM 750 C CA . ASN A 1 97 ? 19.909 -1.496 7.917 1.00 40.06 97 ASN A CA 1
ATOM 751 C C . ASN A 1 97 ? 19.746 -1.106 9.410 1.00 40.06 97 ASN A C 1
ATOM 753 O O . ASN A 1 97 ? 20.667 -0.531 9.989 1.00 40.06 97 ASN A O 1
ATOM 757 N N . VAL A 1 98 ? 18.651 -1.516 10.073 1.00 34.72 98 VAL A N 1
ATOM 758 C CA . VAL A 1 98 ? 18.461 -1.425 11.545 1.00 34.72 98 VAL A CA 1
ATOM 759 C C . VAL A 1 98 ? 18.123 -2.815 12.117 1.00 34.72 98 VAL A C 1
ATOM 761 O O . VAL A 1 98 ? 17.228 -3.464 11.582 1.00 34.72 98 VAL A O 1
ATOM 764 N N . PRO A 1 99 ? 18.760 -3.297 13.208 1.00 37.81 99 PRO A N 1
ATOM 765 C CA . PRO A 1 99 ? 18.437 -4.599 13.795 1.00 37.81 99 PRO A CA 1
ATOM 766 C C . PRO A 1 99 ? 17.461 -4.500 14.981 1.00 37.81 99 PRO A C 1
ATOM 768 O O . PRO A 1 99 ? 17.631 -3.659 15.867 1.00 37.81 99 PRO A O 1
ATOM 771 N N . ARG A 1 100 ? 16.491 -5.427 15.080 1.00 42.75 100 ARG A N 1
ATOM 772 C CA . ARG A 1 100 ? 15.760 -5.681 16.337 1.00 42.75 100 ARG A CA 1
ATOM 773 C C . ARG A 1 100 ? 15.290 -7.131 16.495 1.00 42.75 100 ARG A C 1
ATOM 775 O O . ARG A 1 100 ? 14.856 -7.771 15.548 1.00 42.75 100 ARG A O 1
ATOM 782 N N . ALA A 1 101 ? 15.375 -7.614 17.736 1.00 42.53 101 ALA A N 1
ATOM 783 C CA . ALA A 1 101 ? 15.091 -8.977 18.175 1.00 42.53 101 ALA A CA 1
ATOM 784 C C . ALA A 1 101 ? 13.815 -9.046 19.027 1.00 42.53 101 ALA A C 1
ATOM 786 O O . ALA A 1 101 ? 13.708 -8.254 19.959 1.00 42.53 101 ALA A O 1
ATOM 787 N N . ILE A 1 102 ? 12.934 -10.032 18.787 1.00 38.91 102 ILE A N 1
ATOM 788 C CA . ILE A 1 102 ? 12.012 -10.638 19.776 1.00 38.91 102 ILE A CA 1
ATOM 789 C C . ILE A 1 102 ? 11.739 -12.104 19.369 1.00 38.91 102 ILE A C 1
ATOM 791 O O . ILE A 1 102 ? 11.271 -12.373 18.268 1.00 38.91 102 ILE A O 1
ATOM 795 N N . GLN A 1 103 ? 11.998 -13.061 20.270 1.00 40.53 103 GLN A N 1
ATOM 796 C CA . GLN A 1 103 ? 11.650 -14.486 20.134 1.00 40.53 103 GLN A CA 1
ATOM 797 C C . GLN A 1 103 ? 10.374 -14.818 20.923 1.00 40.53 103 GLN A C 1
ATOM 799 O O . GLN A 1 103 ? 10.294 -14.493 22.109 1.00 40.53 103 GLN A O 1
ATOM 804 N N . ARG A 1 104 ? 9.429 -15.572 20.332 1.00 36.88 104 ARG A N 1
ATOM 805 C CA . ARG A 1 104 ? 8.433 -16.360 21.089 1.00 36.88 104 ARG A CA 1
ATOM 806 C C . ARG A 1 104 ? 8.132 -17.735 20.463 1.00 36.88 104 ARG A C 1
ATOM 808 O O . ARG A 1 104 ? 7.882 -17.854 19.274 1.00 36.88 104 ARG A O 1
ATOM 815 N N . ARG A 1 105 ? 8.176 -18.731 21.366 1.00 35.12 105 ARG A N 1
ATOM 816 C CA . ARG A 1 105 ? 7.647 -20.117 21.416 1.00 35.12 105 ARG A CA 1
ATOM 817 C C . ARG A 1 105 ? 7.445 -20.888 20.097 1.00 35.12 105 ARG A C 1
ATOM 819 O O . ARG A 1 105 ? 6.503 -20.651 19.354 1.00 35.12 105 ARG A O 1
ATOM 826 N N . ARG A 1 106 ? 8.285 -21.915 19.908 1.00 38.91 106 ARG A N 1
ATOM 827 C CA . ARG A 1 106 ? 8.300 -22.858 18.780 1.00 38.91 106 ARG A CA 1
ATOM 828 C C . ARG A 1 106 ? 7.608 -24.185 19.135 1.00 38.91 106 ARG A C 1
ATOM 830 O O . ARG A 1 106 ? 7.975 -24.833 20.110 1.00 38.91 106 ARG A O 1
ATOM 837 N N . THR A 1 107 ? 6.674 -24.612 18.289 1.00 35.72 107 THR A N 1
ATOM 838 C CA . THR A 1 107 ? 6.445 -26.028 17.942 1.00 35.72 107 THR A CA 1
ATOM 839 C C . THR A 1 107 ? 7.759 -26.659 17.446 1.00 35.72 107 THR A C 1
ATOM 841 O O . THR A 1 107 ? 8.639 -25.914 17.003 1.00 35.72 107 THR A O 1
ATOM 844 N N . PRO A 1 108 ? 7.940 -27.997 17.511 1.00 41.16 108 PRO A N 1
ATOM 845 C CA . PRO A 1 108 ? 9.177 -28.630 17.058 1.00 41.16 108 PRO A CA 1
ATOM 846 C C . PRO A 1 108 ? 9.458 -28.215 15.614 1.00 41.16 108 PRO A C 1
ATOM 848 O O . PRO A 1 108 ? 8.624 -28.388 14.723 1.00 41.16 108 PRO A O 1
ATOM 851 N N . ALA A 1 109 ? 10.604 -27.563 15.424 1.00 48.28 109 ALA A N 1
ATOM 852 C CA . ALA A 1 109 ? 10.959 -26.984 14.145 1.00 48.28 109 ALA A CA 1
ATOM 853 C C . ALA A 1 109 ? 11.170 -28.111 13.120 1.00 48.28 109 ALA A C 1
ATOM 855 O O . ALA A 1 109 ? 11.788 -29.123 13.460 1.00 48.28 109 ALA A O 1
ATOM 856 N N . PRO A 1 110 ? 10.685 -27.956 11.877 1.00 58.72 110 PRO A N 1
ATOM 857 C CA . PRO A 1 110 ? 11.109 -28.826 10.786 1.00 58.72 110 PRO A CA 1
ATOM 858 C C . PRO A 1 110 ? 12.641 -28.811 10.670 1.00 58.72 110 PRO A C 1
ATOM 860 O O . PRO A 1 110 ? 13.281 -27.812 11.007 1.00 58.72 110 PRO A O 1
ATOM 863 N N . SER A 1 111 ? 13.228 -29.922 10.216 1.00 68.81 111 SER A N 1
ATOM 864 C CA . SER A 1 111 ? 14.673 -30.016 9.993 1.00 68.81 111 SER A CA 1
ATOM 865 C C . SER A 1 111 ? 15.151 -28.928 9.012 1.00 68.81 111 SER A C 1
ATOM 867 O O . SER A 1 111 ? 14.374 -28.525 8.141 1.00 68.81 111 SER A O 1
ATOM 869 N N . PRO A 1 112 ? 16.405 -28.446 9.125 1.00 68.19 112 PRO A N 1
ATOM 870 C CA . PRO A 1 112 ? 16.941 -27.379 8.271 1.00 68.19 112 PRO A CA 1
ATOM 871 C C . PRO A 1 112 ? 16.773 -27.653 6.769 1.00 68.19 112 PRO A C 1
ATOM 873 O O . PRO A 1 112 ? 16.292 -26.792 6.041 1.00 68.19 112 PRO A O 1
ATOM 876 N N . GLU A 1 113 ? 17.043 -28.887 6.339 1.00 71.88 113 GLU A N 1
ATOM 877 C CA . GLU A 1 113 ? 16.879 -29.347 4.950 1.00 71.88 113 GLU A CA 1
ATOM 878 C C . GLU A 1 113 ? 15.431 -29.189 4.458 1.00 71.88 113 GLU A C 1
ATOM 880 O O . GLU A 1 113 ? 15.165 -28.695 3.365 1.00 71.88 113 GLU A O 1
ATOM 885 N N . ARG A 1 114 ? 14.462 -29.511 5.320 1.00 66.75 114 ARG A N 1
ATOM 886 C CA . ARG A 1 114 ? 13.034 -29.409 5.005 1.00 66.75 114 ARG A CA 1
ATOM 887 C C . ARG A 1 114 ? 12.558 -27.954 4.954 1.00 66.75 114 ARG A C 1
ATOM 889 O O . ARG A 1 114 ? 11.609 -27.647 4.238 1.00 66.75 114 ARG A O 1
ATOM 896 N N . ILE A 1 115 ? 13.189 -27.052 5.712 1.00 65.75 115 ILE A N 1
ATOM 897 C CA . ILE A 1 115 ? 12.919 -25.606 5.641 1.00 65.75 115 ILE A CA 1
ATOM 898 C C . ILE A 1 115 ? 13.394 -25.052 4.297 1.00 65.75 115 ILE A C 1
ATOM 900 O O . ILE A 1 115 ? 12.675 -24.266 3.675 1.00 65.75 115 ILE A O 1
ATOM 904 N N . GLU A 1 116 ? 14.571 -25.472 3.844 1.00 72.25 116 GLU A N 1
ATOM 905 C CA . GLU A 1 116 ? 15.163 -25.018 2.588 1.00 72.25 116 GLU A CA 1
ATOM 906 C C . GLU A 1 116 ? 14.338 -25.481 1.376 1.00 72.25 116 GLU A C 1
ATOM 908 O O . GLU A 1 116 ? 13.945 -24.653 0.553 1.00 72.25 116 GLU A O 1
ATOM 913 N N . GLU A 1 117 ? 13.938 -26.757 1.329 1.00 75.12 117 GLU A N 1
ATOM 914 C CA . GLU A 1 117 ? 13.081 -27.301 0.262 1.00 75.12 117 GLU A CA 1
ATOM 915 C C . GLU A 1 117 ? 11.729 -26.580 0.151 1.00 75.12 117 GLU A C 1
ATOM 917 O O . GLU A 1 117 ? 11.325 -26.161 -0.940 1.00 75.12 117 GLU A O 1
ATOM 922 N N . ILE A 1 118 ? 11.040 -26.385 1.284 1.00 73.69 118 ILE A N 1
ATOM 923 C CA . ILE A 1 118 ? 9.752 -25.673 1.329 1.00 73.69 118 ILE A CA 1
ATOM 924 C C . ILE A 1 118 ? 9.920 -24.230 0.836 1.00 73.69 118 ILE A C 1
ATOM 926 O O . ILE A 1 118 ? 9.045 -23.696 0.150 1.00 73.69 118 ILE A O 1
ATOM 930 N N . SER A 1 119 ? 11.044 -23.597 1.163 1.00 76.56 119 SER A N 1
ATOM 931 C CA . SER A 1 119 ? 11.301 -22.203 0.803 1.00 76.56 119 SER A CA 1
ATOM 932 C C . SER A 1 119 ? 11.635 -22.046 -0.679 1.00 76.56 119 SER A C 1
ATOM 934 O O . SER A 1 119 ? 11.112 -21.139 -1.325 1.00 76.56 119 SER A O 1
ATOM 936 N N . VAL A 1 120 ? 12.417 -22.964 -1.255 1.00 79.38 120 VAL A N 1
ATOM 937 C CA . VAL A 1 120 ? 12.705 -22.987 -2.699 1.00 79.38 120 VAL A CA 1
ATOM 938 C C . VAL A 1 120 ? 11.431 -23.229 -3.513 1.00 79.38 120 VAL A C 1
ATOM 940 O O . VAL A 1 120 ? 11.217 -22.553 -4.522 1.00 79.38 120 VAL A O 1
ATOM 943 N N . ALA A 1 121 ? 10.561 -24.145 -3.078 1.00 79.25 121 ALA A N 1
ATOM 944 C CA . ALA A 1 121 ? 9.283 -24.397 -3.745 1.00 79.25 121 ALA A CA 1
ATOM 945 C C . ALA A 1 121 ? 8.372 -23.156 -3.722 1.00 79.25 121 ALA A C 1
ATOM 947 O O . ALA A 1 121 ? 7.899 -22.722 -4.773 1.00 79.25 121 ALA A O 1
ATOM 948 N N . ALA A 1 122 ? 8.213 -22.527 -2.552 1.00 76.44 122 ALA A N 1
ATOM 949 C CA . ALA A 1 122 ? 7.424 -21.304 -2.401 1.00 76.44 122 ALA A CA 1
ATOM 950 C C . ALA A 1 122 ? 7.947 -20.151 -3.274 1.00 76.44 122 ALA A C 1
ATOM 952 O O . ALA A 1 122 ? 7.167 -19.442 -3.912 1.00 76.44 122 ALA A O 1
ATOM 953 N N . LEU A 1 123 ? 9.271 -19.977 -3.340 1.00 75.75 123 LEU A N 1
ATOM 954 C CA . LEU A 1 123 ? 9.897 -18.967 -4.192 1.00 75.75 123 LEU A CA 1
ATOM 955 C C . LEU A 1 123 ? 9.629 -19.229 -5.675 1.00 75.75 123 LEU A C 1
ATOM 957 O O . LEU A 1 123 ? 9.257 -18.304 -6.395 1.00 75.75 123 LEU A O 1
ATOM 961 N N . ARG A 1 124 ? 9.764 -20.479 -6.138 1.00 77.25 124 ARG A N 1
ATOM 962 C CA . ARG A 1 124 ? 9.459 -20.846 -7.532 1.00 77.25 124 ARG A CA 1
ATOM 963 C C . ARG A 1 124 ? 8.001 -20.562 -7.885 1.00 77.25 124 ARG A C 1
ATOM 965 O O . ARG A 1 124 ? 7.735 -19.982 -8.934 1.00 77.25 124 ARG A O 1
ATOM 972 N N . GLU A 1 125 ? 7.063 -20.919 -7.012 1.00 75.25 125 GLU A N 1
ATOM 973 C CA . GLU A 1 125 ? 5.639 -20.648 -7.237 1.00 75.25 125 GLU A CA 1
ATOM 974 C C . GLU A 1 125 ? 5.328 -19.148 -7.297 1.00 75.25 125 GLU A C 1
ATOM 976 O O . GLU A 1 125 ? 4.582 -18.717 -8.179 1.00 75.25 125 GLU A O 1
ATOM 981 N N . ALA A 1 126 ? 5.930 -18.342 -6.416 1.00 74.69 126 ALA A N 1
ATOM 982 C CA . ALA A 1 126 ? 5.776 -16.886 -6.432 1.00 74.69 126 ALA A CA 1
ATOM 983 C C . ALA A 1 126 ? 6.410 -16.237 -7.677 1.00 74.69 126 ALA A C 1
ATOM 985 O O . ALA A 1 126 ? 5.897 -15.241 -8.187 1.00 74.69 126 ALA A O 1
ATOM 986 N N . VAL A 1 127 ? 7.506 -16.799 -8.196 1.00 75.75 127 VAL A N 1
ATOM 987 C CA . VAL A 1 127 ? 8.117 -16.349 -9.458 1.00 75.75 127 VAL A CA 1
ATOM 988 C C . VAL A 1 127 ? 7.216 -16.660 -10.653 1.00 75.75 127 VAL A C 1
ATOM 990 O O . VAL A 1 127 ? 7.123 -15.824 -11.554 1.00 75.75 127 VAL A O 1
ATOM 993 N N . ASN A 1 128 ? 6.553 -17.820 -10.645 1.00 77.50 128 ASN A N 1
ATOM 994 C CA . ASN A 1 128 ? 5.659 -18.262 -11.718 1.00 77.50 128 ASN A CA 1
ATOM 995 C C . ASN A 1 128 ? 4.305 -17.538 -11.712 1.00 77.50 128 ASN A C 1
ATOM 997 O O . ASN A 1 128 ? 3.672 -17.420 -12.756 1.00 77.50 128 ASN A O 1
ATOM 1001 N N . ASP A 1 129 ? 3.867 -17.030 -10.560 1.00 83.88 129 ASP A N 1
ATOM 1002 C CA . ASP A 1 129 ? 2.635 -16.252 -10.424 1.00 83.88 129 ASP A CA 1
ATOM 1003 C C . ASP A 1 129 ? 2.872 -15.036 -9.529 1.00 83.88 129 ASP A C 1
ATOM 1005 O O . ASP A 1 129 ? 2.560 -15.001 -8.336 1.00 83.88 129 ASP A O 1
ATOM 1009 N N . ARG A 1 130 ? 3.456 -14.015 -10.157 1.00 78.56 130 ARG A N 1
ATOM 1010 C CA . ARG A 1 130 ? 3.832 -12.755 -9.507 1.00 78.56 130 ARG A CA 1
ATOM 1011 C C . ARG A 1 130 ? 2.626 -11.894 -9.121 1.00 78.56 130 ARG A C 1
ATOM 1013 O O . ARG A 1 130 ? 2.794 -10.922 -8.382 1.00 78.56 130 ARG A O 1
ATOM 1020 N N . LEU A 1 131 ? 1.439 -12.215 -9.640 1.00 84.75 131 LEU A N 1
ATOM 1021 C CA . LEU A 1 131 ? 0.203 -11.481 -9.374 1.00 84.75 131 LEU A CA 1
ATOM 1022 C C . LEU A 1 131 ? -0.520 -12.019 -8.134 1.00 84.75 131 LEU A C 1
ATOM 1024 O O . LEU A 1 131 ? -1.209 -11.252 -7.459 1.00 84.75 131 LEU A O 1
ATOM 1028 N N . SER A 1 132 ? -0.324 -13.297 -7.794 1.00 93.25 132 SER A N 1
ATOM 1029 C CA . SER A 1 132 ? -0.881 -13.880 -6.575 1.00 93.25 132 SER A CA 1
ATOM 1030 C C . SER A 1 132 ? -0.247 -13.276 -5.321 1.00 93.25 132 SER A C 1
ATOM 1032 O O . SER A 1 132 ? 0.927 -13.496 -5.003 1.00 93.25 132 SER A O 1
ATOM 1034 N N . ILE A 1 133 ? -1.057 -12.539 -4.561 1.00 93.12 133 ILE A N 1
ATOM 1035 C CA . ILE A 1 133 ? -0.665 -12.009 -3.253 1.00 93.12 133 ILE A CA 1
ATOM 1036 C C . ILE A 1 133 ? -0.406 -13.166 -2.283 1.00 93.12 133 ILE A C 1
ATOM 1038 O O . ILE A 1 133 ? 0.563 -13.117 -1.525 1.00 93.12 133 ILE A O 1
ATOM 1042 N N . ASP A 1 134 ? -1.214 -14.231 -2.346 1.00 93.19 134 ASP A N 1
ATOM 1043 C CA . ASP A 1 134 ? -1.058 -15.400 -1.475 1.00 93.19 134 ASP A CA 1
ATOM 1044 C C . ASP A 1 134 ? 0.327 -16.036 -1.630 1.00 93.19 134 ASP A C 1
ATOM 1046 O O . ASP A 1 134 ? 1.066 -16.151 -0.651 1.00 93.19 134 ASP A O 1
ATOM 1050 N N . ARG A 1 135 ? 0.726 -16.364 -2.867 1.00 91.06 135 ARG A N 1
ATOM 1051 C CA . ARG A 1 135 ? 2.022 -17.007 -3.149 1.00 91.06 135 ARG A CA 1
ATOM 1052 C C . ARG A 1 135 ? 3.196 -16.131 -2.730 1.00 91.06 135 ARG A C 1
ATOM 1054 O O . ARG A 1 135 ? 4.160 -16.622 -2.142 1.00 91.06 135 ARG A O 1
ATOM 1061 N N . ARG A 1 136 ? 3.097 -14.818 -2.956 1.00 92.56 136 ARG A N 1
ATOM 1062 C CA . ARG A 1 136 ? 4.113 -13.856 -2.505 1.00 92.56 136 ARG A CA 1
ATOM 1063 C C . ARG A 1 136 ? 4.247 -13.828 -0.987 1.00 92.56 136 ARG A C 1
ATOM 1065 O O . ARG A 1 136 ? 5.368 -13.801 -0.486 1.00 92.56 136 ARG A O 1
ATOM 1072 N N . LEU A 1 137 ? 3.133 -13.865 -0.259 1.00 95.31 137 LEU A N 1
ATOM 1073 C CA . LEU A 1 137 ? 3.141 -13.919 1.201 1.00 95.31 137 LEU A CA 1
ATOM 1074 C C . LEU A 1 137 ? 3.683 -15.254 1.731 1.00 95.31 137 LEU A C 1
ATOM 1076 O O . LEU A 1 137 ? 4.398 -15.249 2.732 1.00 95.31 137 LEU A O 1
ATOM 1080 N N . VAL A 1 138 ? 3.412 -16.382 1.059 1.00 93.56 138 VAL A N 1
ATOM 1081 C CA . VAL A 1 138 ? 4.027 -17.682 1.397 1.00 93.56 138 VAL A CA 1
ATOM 1082 C C . VAL A 1 138 ? 5.545 -17.608 1.264 1.00 93.56 138 VAL A C 1
ATOM 1084 O O . VAL A 1 138 ? 6.258 -17.968 2.202 1.00 93.56 138 VAL A O 1
ATOM 1087 N N . ALA A 1 139 ? 6.039 -17.112 0.128 1.00 90.62 139 ALA A N 1
ATOM 1088 C CA . ALA A 1 139 ? 7.470 -16.974 -0.118 1.00 90.62 139 ALA A CA 1
ATOM 1089 C C . ALA A 1 139 ? 8.131 -16.020 0.890 1.00 90.62 139 ALA A C 1
ATOM 1091 O O . ALA A 1 139 ? 9.151 -16.367 1.481 1.00 90.62 139 ALA A O 1
ATOM 1092 N N . ALA A 1 140 ? 7.519 -14.863 1.153 1.00 93.25 140 ALA A N 1
ATOM 1093 C CA . ALA A 1 140 ? 8.018 -13.885 2.119 1.00 93.25 140 ALA A CA 1
ATOM 1094 C C . ALA A 1 140 ? 8.096 -14.458 3.544 1.00 93.25 140 ALA A C 1
ATOM 1096 O O . ALA A 1 140 ? 9.113 -14.316 4.219 1.00 93.25 140 ALA A O 1
ATOM 1097 N N . ALA A 1 141 ? 7.054 -15.166 3.991 1.00 94.25 141 ALA A N 1
ATOM 1098 C CA . ALA A 1 141 ? 7.049 -15.814 5.299 1.00 94.25 141 ALA A CA 1
ATOM 1099 C C . ALA A 1 141 ? 8.043 -16.989 5.382 1.00 94.25 141 ALA A C 1
ATOM 1101 O O . ALA A 1 141 ? 8.552 -17.302 6.458 1.00 94.25 141 ALA A O 1
ATOM 1102 N N . ALA A 1 142 ? 8.323 -17.677 4.272 1.00 90.50 142 ALA A N 1
ATOM 1103 C CA . ALA A 1 142 ? 9.366 -18.698 4.214 1.00 90.50 142 ALA A CA 1
ATOM 1104 C C . ALA A 1 142 ? 10.767 -18.076 4.335 1.00 90.50 142 ALA A C 1
ATOM 1106 O O . ALA A 1 142 ? 11.538 -18.507 5.191 1.00 90.50 142 ALA A O 1
ATOM 1107 N N . LEU A 1 143 ? 11.042 -17.009 3.576 1.00 88.56 143 LEU A N 1
ATOM 1108 C CA . LEU A 1 143 ? 12.297 -16.257 3.653 1.00 88.56 143 LEU A CA 1
ATOM 1109 C C . LEU A 1 143 ? 12.551 -15.709 5.057 1.00 88.56 143 LEU A C 1
ATOM 1111 O O . LEU A 1 143 ? 13.617 -15.954 5.603 1.00 88.56 143 LEU A O 1
ATOM 1115 N N . HIS A 1 144 ? 11.557 -15.075 5.684 1.00 93.38 144 HIS A N 1
ATOM 1116 C CA . HIS A 1 144 ? 11.695 -14.542 7.045 1.00 93.38 144 HIS A CA 1
ATOM 1117 C C . HIS A 1 144 ? 11.995 -15.618 8.103 1.00 93.38 144 HIS A C 1
ATOM 1119 O O . HIS A 1 144 ? 12.653 -15.359 9.107 1.00 93.38 144 HIS A O 1
ATOM 1125 N N . ARG A 1 145 ? 11.527 -16.857 7.891 1.00 89.94 145 ARG A N 1
ATOM 1126 C CA . ARG A 1 145 ? 11.837 -17.983 8.788 1.00 89.94 145 ARG A CA 1
ATOM 1127 C C . ARG A 1 145 ? 13.273 -18.483 8.642 1.00 89.94 145 ARG A C 1
ATOM 1129 O O . ARG A 1 145 ? 13.807 -18.997 9.624 1.00 89.94 145 ARG A O 1
ATOM 1136 N N . ILE A 1 146 ? 13.849 -18.387 7.444 1.00 88.00 146 ILE A N 1
ATOM 1137 C CA . ILE A 1 146 ? 15.255 -18.728 7.183 1.00 88.00 146 ILE A CA 1
ATOM 1138 C C . ILE A 1 146 ? 16.155 -17.602 7.681 1.00 88.00 146 ILE A C 1
ATOM 1140 O O . ILE A 1 146 ? 17.108 -17.848 8.415 1.00 88.00 146 ILE A O 1
ATOM 1144 N N . ASP A 1 147 ? 15.823 -16.377 7.292 1.00 88.06 147 ASP A N 1
ATOM 1145 C CA . ASP A 1 147 ? 16.575 -15.171 7.578 1.00 88.06 147 ASP A CA 1
ATOM 1146 C C . ASP A 1 147 ? 15.659 -14.137 8.251 1.00 88.06 147 ASP A C 1
ATOM 1148 O O . ASP A 1 147 ? 14.910 -13.429 7.573 1.00 88.06 147 ASP A O 1
ATOM 1152 N N . PRO A 1 148 ? 15.726 -14.012 9.588 1.00 91.38 148 PRO A N 1
ATOM 1153 C CA . PRO A 1 148 ? 14.964 -13.009 10.325 1.00 91.38 148 PRO A CA 1
ATOM 1154 C C . PRO A 1 148 ? 15.288 -11.558 9.941 1.00 91.38 148 PRO A C 1
ATOM 1156 O O . PRO A 1 148 ? 14.529 -10.667 10.315 1.00 91.38 148 PRO A O 1
ATOM 1159 N N . SER A 1 149 ? 16.391 -11.301 9.224 1.00 88.19 149 SER A N 1
ATOM 1160 C CA . SER A 1 149 ? 16.705 -9.966 8.699 1.00 88.19 149 SER A CA 1
ATOM 1161 C C . SER A 1 149 ? 15.907 -9.611 7.440 1.00 88.19 149 SER A C 1
ATOM 1163 O O . SER A 1 149 ? 15.856 -8.442 7.057 1.00 88.19 149 SER A O 1
ATOM 1165 N N . PHE A 1 150 ? 15.235 -10.587 6.819 1.00 91.06 150 PHE A N 1
ATOM 1166 C CA . PHE A 1 150 ? 14.309 -10.330 5.726 1.00 91.06 150 PHE A CA 1
ATOM 1167 C C . PHE A 1 150 ? 13.125 -9.492 6.216 1.00 91.06 150 PHE A C 1
ATOM 1169 O O . PHE A 1 150 ? 12.398 -9.888 7.133 1.00 91.06 150 PHE A O 1
ATOM 1176 N N . ASP A 1 151 ? 12.904 -8.359 5.554 1.00 94.12 151 ASP A N 1
ATOM 1177 C CA . ASP A 1 151 ? 11.870 -7.381 5.886 1.00 94.12 151 ASP A CA 1
ATOM 1178 C C . ASP A 1 151 ? 10.466 -7.864 5.474 1.00 94.12 151 ASP A C 1
ATOM 1180 O O . ASP A 1 151 ? 9.883 -7.466 4.458 1.00 94.12 151 ASP A O 1
ATOM 1184 N N . LEU A 1 152 ? 9.919 -8.780 6.276 1.00 95.50 152 LEU A N 1
ATOM 1185 C CA . LEU A 1 152 ? 8.565 -9.295 6.099 1.00 95.50 152 LEU A CA 1
ATOM 1186 C C . LEU A 1 152 ? 7.510 -8.204 6.298 1.00 95.50 152 LEU A C 1
ATOM 1188 O O . LEU A 1 152 ? 6.489 -8.231 5.612 1.00 95.50 152 LEU A O 1
ATOM 1192 N N . GLU A 1 153 ? 7.756 -7.254 7.203 1.00 95.88 153 GLU A N 1
ATOM 1193 C CA . GLU A 1 153 ? 6.836 -6.154 7.500 1.00 95.88 153 GLU A CA 1
ATOM 1194 C C . GLU A 1 153 ? 6.508 -5.371 6.229 1.00 95.88 153 GLU A C 1
ATOM 1196 O O . GLU A 1 153 ? 5.334 -5.219 5.875 1.00 95.88 153 GLU A O 1
ATOM 1201 N N . ARG A 1 154 ? 7.535 -4.939 5.493 1.00 94.19 154 ARG A N 1
ATOM 1202 C CA . ARG A 1 154 ? 7.358 -4.156 4.268 1.00 94.19 154 ARG A CA 1
ATOM 1203 C C . ARG A 1 154 ? 6.613 -4.930 3.186 1.00 94.19 154 ARG A C 1
ATOM 1205 O O . ARG A 1 154 ? 5.717 -4.383 2.533 1.00 94.19 154 ARG A O 1
ATOM 1212 N N . VAL A 1 155 ? 6.937 -6.213 3.004 1.00 95.56 155 VAL A N 1
ATOM 1213 C CA . VAL A 1 155 ? 6.247 -7.069 2.024 1.00 95.56 155 VAL A CA 1
ATOM 1214 C C . VAL A 1 155 ? 4.782 -7.272 2.409 1.00 95.56 155 VAL A C 1
ATOM 1216 O O . VAL A 1 155 ? 3.903 -7.155 1.551 1.00 95.56 155 VAL A O 1
ATOM 1219 N N . LEU A 1 156 ? 4.511 -7.524 3.689 1.00 97.25 156 LEU A N 1
ATOM 1220 C CA . LEU A 1 156 ? 3.169 -7.721 4.224 1.00 97.25 156 LEU A 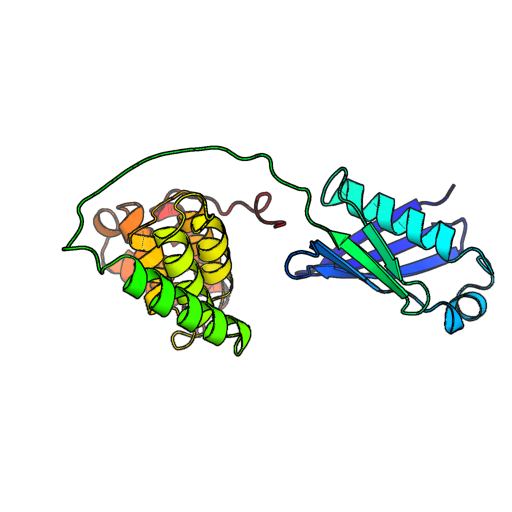CA 1
ATOM 1221 C C . LEU A 1 156 ? 2.320 -6.449 4.115 1.00 97.25 156 LEU A C 1
ATOM 1223 O O . LEU A 1 156 ? 1.210 -6.502 3.588 1.00 97.25 156 LEU A O 1
ATOM 1227 N N . ALA A 1 157 ? 2.851 -5.296 4.525 1.00 96.06 157 ALA A N 1
ATOM 1228 C CA . ALA A 1 157 ? 2.167 -4.009 4.417 1.00 96.06 157 ALA A CA 1
ATOM 1229 C C . ALA A 1 157 ? 1.831 -3.664 2.956 1.00 96.06 157 ALA A C 1
ATOM 1231 O O . ALA A 1 157 ? 0.755 -3.141 2.656 1.00 96.06 157 ALA A O 1
ATOM 1232 N N . ARG A 1 158 ? 2.726 -3.977 2.011 1.00 94.06 158 ARG A N 1
ATOM 1233 C CA . ARG A 1 158 ? 2.461 -3.803 0.574 1.00 94.06 158 ARG A CA 1
ATOM 1234 C C . ARG A 1 158 ? 1.382 -4.762 0.066 1.00 94.06 158 ARG A C 1
ATOM 1236 O O . ARG A 1 158 ? 0.519 -4.344 -0.700 1.00 94.06 158 ARG A O 1
ATOM 1243 N N . ALA A 1 159 ? 1.428 -6.024 0.487 1.00 96.00 159 ALA A N 1
ATOM 1244 C CA . ALA A 1 159 ? 0.439 -7.034 0.122 1.00 96.00 159 ALA A CA 1
ATOM 1245 C C . ALA A 1 159 ? -0.966 -6.661 0.613 1.00 96.00 159 ALA A C 1
ATOM 1247 O O . ALA A 1 159 ? -1.896 -6.684 -0.184 1.00 96.00 159 ALA A O 1
ATOM 1248 N N . ILE A 1 160 ? -1.105 -6.237 1.875 1.00 97.31 160 ILE A N 1
ATOM 1249 C CA . ILE A 1 160 ? -2.384 -5.802 2.459 1.00 97.31 160 ILE A CA 1
ATOM 1250 C C . ILE A 1 160 ? -2.993 -4.649 1.651 1.00 97.31 160 ILE A C 1
ATOM 1252 O O . ILE A 1 160 ? -4.169 -4.691 1.305 1.00 97.31 160 ILE A O 1
ATOM 1256 N N . ARG A 1 161 ? -2.186 -3.649 1.274 1.00 95.12 161 ARG A N 1
ATOM 1257 C CA . ARG A 1 161 ? -2.645 -2.504 0.464 1.00 95.12 161 ARG A CA 1
ATOM 1258 C C . ARG A 1 161 ? -3.067 -2.881 -0.959 1.00 95.12 161 ARG A C 1
ATOM 1260 O O . ARG A 1 161 ? -3.793 -2.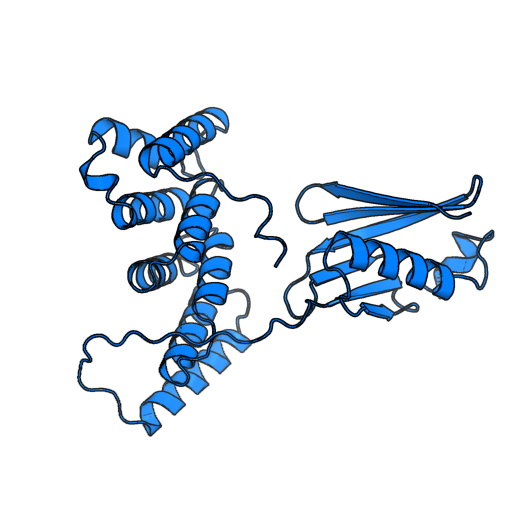119 -1.592 1.00 95.12 161 ARG A O 1
ATOM 1267 N N . ALA A 1 162 ? -2.589 -4.014 -1.467 1.00 95.06 162 ALA A N 1
ATOM 1268 C CA . ALA A 1 162 ? -2.915 -4.520 -2.795 1.00 95.06 162 ALA A CA 1
ATOM 1269 C C . ALA A 1 162 ? -4.110 -5.489 -2.803 1.00 95.06 162 ALA A C 1
ATOM 1271 O O . ALA A 1 162 ? -4.508 -5.920 -3.883 1.00 95.06 162 ALA A O 1
ATOM 1272 N N . LEU A 1 163 ? -4.667 -5.843 -1.639 1.00 95.69 163 LEU A N 1
ATOM 1273 C CA . LEU A 1 163 ? -5.821 -6.734 -1.550 1.00 95.69 163 LEU A CA 1
ATOM 1274 C C . LEU A 1 163 ? -7.035 -6.117 -2.250 1.00 95.69 163 LEU A C 1
ATOM 1276 O O . LEU A 1 163 ? -7.437 -4.997 -1.948 1.00 95.69 163 LEU A O 1
ATOM 1280 N N . ASP A 1 164 ? -7.640 -6.886 -3.149 1.00 92.69 164 ASP A N 1
ATOM 1281 C CA . ASP A 1 164 ? -8.838 -6.505 -3.898 1.00 92.69 164 ASP A CA 1
ATOM 1282 C C . ASP A 1 164 ? -9.985 -7.507 -3.694 1.00 92.69 164 ASP A C 1
ATOM 1284 O O . ASP A 1 164 ? -11.137 -7.112 -3.511 1.00 92.69 164 ASP A O 1
ATOM 1288 N N . ARG A 1 165 ? -9.662 -8.805 -3.683 1.00 93.31 165 ARG A N 1
ATOM 1289 C CA . ARG A 1 165 ? -10.608 -9.920 -3.586 1.00 93.31 165 ARG A CA 1
ATOM 1290 C C . ARG A 1 165 ? -10.179 -10.913 -2.500 1.00 93.31 165 ARG A C 1
ATOM 1292 O O . ARG A 1 165 ? -8.990 -11.233 -2.411 1.00 93.31 165 ARG A O 1
ATOM 1299 N N . PRO A 1 166 ? -11.121 -11.518 -1.750 1.00 94.38 166 PRO A N 1
ATOM 1300 C CA . PRO A 1 166 ? -10.799 -12.452 -0.671 1.00 94.38 166 PRO A CA 1
ATOM 1301 C C . PRO A 1 166 ? -9.991 -13.673 -1.125 1.00 94.38 166 PRO A C 1
ATOM 1303 O O . PRO A 1 166 ? -9.108 -14.140 -0.408 1.00 94.38 166 PRO A O 1
ATOM 1306 N N . ALA A 1 167 ? -10.261 -14.165 -2.339 1.00 92.81 167 ALA A N 1
ATOM 1307 C CA . ALA A 1 167 ? -9.581 -15.326 -2.913 1.00 92.81 167 ALA A CA 1
ATOM 1308 C C . ALA A 1 167 ? -8.084 -15.085 -3.189 1.00 92.81 167 ALA A C 1
ATOM 1310 O O . ALA A 1 167 ? -7.331 -16.045 -3.333 1.00 92.81 167 ALA A O 1
ATOM 1311 N N . ASN A 1 168 ? -7.633 -13.826 -3.241 1.00 92.88 168 ASN A N 1
ATOM 1312 C CA . ASN A 1 168 ? -6.244 -13.472 -3.520 1.00 92.88 168 ASN A CA 1
ATOM 1313 C C . ASN A 1 168 ? -5.470 -13.152 -2.229 1.00 92.88 168 ASN A C 1
ATOM 1315 O O . ASN A 1 168 ? -4.969 -12.049 -2.038 1.00 92.88 168 ASN A O 1
ATOM 1319 N N . GLY A 1 169 ? -5.380 -14.125 -1.320 1.00 94.81 169 GLY A N 1
ATOM 1320 C CA . GLY A 1 169 ? -4.466 -14.055 -0.173 1.00 94.81 169 GLY A CA 1
ATOM 1321 C C . GLY A 1 169 ? -4.942 -13.251 1.041 1.00 94.81 169 GLY A C 1
ATOM 1322 O O . GLY A 1 169 ? -4.142 -13.057 1.957 1.00 94.81 169 GLY A O 1
ATOM 1323 N N . LEU A 1 170 ? -6.217 -12.835 1.110 1.00 97.56 170 LEU A N 1
ATOM 1324 C CA . LEU A 1 170 ? -6.760 -12.100 2.266 1.00 97.56 170 LEU A CA 1
ATOM 1325 C C . LEU A 1 170 ? -6.533 -12.856 3.581 1.00 97.56 170 LEU A C 1
ATOM 1327 O O . LEU A 1 170 ? -5.953 -12.307 4.513 1.00 97.56 170 LEU A O 1
ATOM 1331 N N . GLY A 1 171 ? -6.944 -14.127 3.652 1.00 97.19 171 GLY A N 1
ATOM 1332 C CA . GLY A 1 171 ? -6.827 -14.917 4.883 1.00 97.19 171 GLY A CA 1
ATOM 1333 C C . GLY A 1 171 ? -5.387 -14.995 5.393 1.00 97.19 171 GLY A C 1
ATOM 1334 O O . GLY A 1 171 ? -5.125 -14.751 6.570 1.00 97.19 171 GLY A O 1
ATOM 1335 N N . ARG A 1 172 ? -4.432 -15.239 4.488 1.00 97.50 172 ARG A N 1
ATOM 1336 C CA . ARG A 1 172 ? -3.007 -15.298 4.828 1.00 97.50 172 ARG A CA 1
ATOM 1337 C C . ARG A 1 172 ? -2.460 -13.943 5.259 1.00 97.50 172 ARG A C 1
ATOM 1339 O O . ARG A 1 172 ? -1.716 -13.889 6.236 1.00 97.50 172 ARG A O 1
ATOM 1346 N N . ALA A 1 173 ? -2.831 -12.870 4.562 1.00 98.06 173 ALA A N 1
ATOM 1347 C CA . ALA A 1 173 ? -2.437 -11.515 4.925 1.00 98.06 173 ALA A CA 1
ATOM 1348 C C . ALA A 1 173 ? -2.903 -11.165 6.344 1.00 98.06 173 ALA A C 1
ATOM 1350 O O . ALA A 1 173 ? -2.100 -10.684 7.136 1.00 98.06 173 ALA A O 1
ATOM 1351 N N . LEU A 1 174 ? -4.154 -11.482 6.696 1.00 98.31 174 LEU A N 1
ATOM 1352 C CA . LEU A 1 174 ? -4.694 -11.227 8.034 1.00 98.31 174 LEU A CA 1
ATOM 1353 C C . LEU A 1 174 ? -4.009 -12.077 9.115 1.00 98.31 174 LEU A C 1
ATOM 1355 O O . LEU A 1 174 ? -3.664 -11.550 10.168 1.00 98.31 174 LEU A O 1
ATOM 1359 N N . THR A 1 175 ? -3.737 -13.363 8.860 1.00 98.00 175 THR A N 1
ATOM 1360 C CA . THR A 1 175 ? -2.987 -14.214 9.809 1.00 98.00 175 THR A CA 1
ATOM 1361 C C . THR A 1 175 ? -1.562 -13.704 10.042 1.00 98.00 175 THR A C 1
ATOM 1363 O O . THR A 1 175 ? -1.079 -13.669 11.177 1.00 98.00 175 THR A O 1
ATOM 1366 N N . LEU A 1 176 ? -0.868 -13.296 8.975 1.00 97.56 176 LEU A N 1
ATOM 1367 C CA . LEU A 1 176 ? 0.472 -12.723 9.094 1.00 97.56 176 LEU A CA 1
ATOM 1368 C C . LEU A 1 176 ? 0.434 -11.370 9.811 1.00 97.56 176 LEU A C 1
ATOM 1370 O O . LEU A 1 176 ? 1.259 -11.146 10.687 1.00 97.56 176 LEU A O 1
ATOM 1374 N N . ALA A 1 177 ? -0.544 -10.516 9.508 1.00 98.00 177 ALA A N 1
ATOM 1375 C CA . ALA A 1 177 ? -0.724 -9.228 10.173 1.00 98.00 177 ALA A CA 1
ATOM 1376 C C . ALA A 1 177 ? -0.998 -9.378 11.671 1.00 98.00 177 ALA A C 1
ATOM 1378 O O . ALA A 1 177 ? -0.421 -8.651 12.470 1.00 98.00 177 ALA A O 1
ATOM 1379 N N . GLU A 1 178 ? -1.808 -10.362 12.068 1.00 98.06 178 GLU A N 1
ATOM 1380 C CA . GLU A 1 178 ? -2.079 -10.625 13.482 1.00 98.06 178 GLU A CA 1
ATOM 1381 C C . GLU A 1 178 ? -0.820 -11.054 14.256 1.00 98.06 178 GLU A C 1
ATOM 1383 O O . GLU A 1 178 ? -0.649 -10.703 15.421 1.00 98.06 178 GLU A O 1
ATOM 1388 N N . SER A 1 179 ? 0.086 -11.789 13.606 1.00 96.81 179 SER A N 1
ATOM 1389 C CA . SER A 1 179 ? 1.365 -12.204 14.203 1.00 96.81 179 SER A CA 1
ATOM 1390 C C . SER A 1 179 ? 2.479 -11.152 14.099 1.00 96.81 179 SER A C 1
ATOM 1392 O O . SER A 1 179 ? 3.473 -11.266 14.815 1.00 96.81 179 SER A O 1
ATOM 1394 N N . HIS A 1 180 ? 2.310 -10.133 13.252 1.00 96.19 180 HIS A N 1
ATOM 1395 C CA . HIS A 1 180 ? 3.274 -9.057 12.991 1.00 96.19 180 HIS A CA 1
ATOM 1396 C C . HIS A 1 180 ? 2.611 -7.695 13.209 1.00 96.19 180 HIS A C 1
ATOM 1398 O O . HIS A 1 180 ? 2.498 -6.874 12.301 1.00 96.19 180 HIS A O 1
ATOM 1404 N N . ASP A 1 181 ? 2.140 -7.474 14.433 1.00 97.38 181 ASP A N 1
ATOM 1405 C CA . ASP A 1 181 ? 1.436 -6.255 14.805 1.00 97.38 181 ASP A CA 1
ATOM 1406 C C . ASP A 1 181 ? 2.401 -5.072 14.983 1.00 97.38 181 ASP A C 1
ATOM 1408 O O . ASP A 1 181 ? 2.938 -4.826 16.067 1.00 97.38 181 ASP A O 1
ATOM 1412 N N . THR A 1 182 ? 2.641 -4.348 13.894 1.00 96.62 182 THR A N 1
ATOM 1413 C CA . THR A 1 182 ? 3.524 -3.180 13.859 1.00 96.62 182 THR A CA 1
ATOM 1414 C C . THR A 1 182 ? 2.794 -1.942 13.330 1.00 96.62 182 THR A C 1
ATOM 1416 O O . THR A 1 182 ? 1.749 -2.067 12.679 1.00 96.62 182 THR A O 1
ATOM 1419 N N . PRO A 1 183 ? 3.310 -0.719 13.568 1.00 96.50 183 PRO A N 1
ATOM 1420 C CA . PRO A 1 183 ? 2.681 0.502 13.062 1.00 96.50 183 PRO A CA 1
ATOM 1421 C C . PRO A 1 183 ? 2.454 0.495 11.542 1.00 96.50 183 PRO A C 1
ATOM 1423 O O . PRO A 1 183 ? 1.385 0.905 11.090 1.00 96.50 183 PRO A O 1
ATOM 1426 N N . ALA A 1 184 ? 3.406 -0.029 10.760 1.00 95.75 184 ALA A N 1
ATOM 1427 C CA . ALA A 1 184 ? 3.290 -0.114 9.305 1.00 95.75 184 ALA A CA 1
ATOM 1428 C C . ALA A 1 184 ? 2.177 -1.079 8.863 1.00 95.75 184 ALA A C 1
ATOM 1430 O O . ALA A 1 184 ? 1.401 -0.763 7.959 1.00 95.75 184 ALA A O 1
ATOM 1431 N N . VAL A 1 185 ? 2.047 -2.232 9.530 1.00 97.31 185 VAL A N 1
ATOM 1432 C CA . VAL A 1 185 ? 0.974 -3.201 9.257 1.00 97.31 185 VAL A CA 1
ATOM 1433 C C . VAL A 1 185 ? -0.394 -2.627 9.628 1.00 97.31 185 VAL A C 1
ATOM 1435 O O . VAL A 1 185 ? -1.334 -2.740 8.840 1.00 97.31 185 VAL A O 1
ATOM 1438 N N . ARG A 1 186 ? -0.516 -1.946 10.774 1.00 98.06 186 ARG A N 1
ATOM 1439 C CA . ARG A 1 186 ? -1.771 -1.284 11.176 1.00 98.06 186 ARG A CA 1
ATOM 1440 C C . ARG A 1 186 ? -2.190 -0.192 10.193 1.00 98.06 186 ARG A C 1
ATOM 1442 O O . ARG A 1 186 ? -3.359 -0.122 9.825 1.00 98.06 186 ARG A O 1
ATOM 1449 N N . GLN A 1 187 ? -1.249 0.626 9.731 1.00 97.38 187 GLN A N 1
ATOM 1450 C CA . GLN A 1 187 ? -1.514 1.634 8.702 1.00 97.38 187 GLN A CA 1
ATOM 1451 C C . GLN A 1 187 ? -1.916 1.005 7.362 1.00 97.38 187 GLN A C 1
ATOM 1453 O O . GLN A 1 187 ? -2.848 1.476 6.715 1.00 97.38 187 GLN A O 1
ATOM 1458 N N . ALA A 1 188 ? -1.286 -0.104 6.965 1.00 97.00 188 ALA A N 1
ATOM 1459 C CA . ALA A 1 188 ? -1.691 -0.842 5.773 1.00 97.00 188 ALA A CA 1
ATOM 1460 C C . ALA A 1 188 ? -3.118 -1.407 5.892 1.00 97.00 188 ALA A C 1
ATOM 1462 O O . ALA A 1 188 ? -3.877 -1.337 4.925 1.00 97.00 188 ALA A O 1
ATOM 1463 N N . LEU A 1 189 ? -3.503 -1.925 7.065 1.00 98.19 189 LEU A N 1
ATOM 1464 C CA . LEU A 1 189 ? -4.876 -2.369 7.341 1.00 98.19 189 LEU A CA 1
ATOM 1465 C C . LEU A 1 189 ? -5.868 -1.201 7.289 1.00 98.19 189 LEU A C 1
ATOM 1467 O O . LEU A 1 189 ? -6.938 -1.347 6.697 1.00 98.19 189 LEU A O 1
ATOM 1471 N N . LEU A 1 190 ? -5.511 -0.044 7.857 1.00 97.75 190 LEU A N 1
ATOM 1472 C CA . LEU A 1 190 ? -6.329 1.167 7.781 1.00 97.75 190 LEU A CA 1
ATOM 1473 C C . LEU A 1 190 ? -6.518 1.600 6.320 1.00 97.75 190 LEU A C 1
ATOM 1475 O O . LEU A 1 190 ? -7.648 1.779 5.880 1.00 97.75 190 LEU A O 1
ATOM 1479 N N . TRP A 1 191 ? -5.441 1.650 5.533 1.00 96.31 191 TRP A N 1
ATOM 1480 C CA . TRP A 1 191 ? -5.506 1.947 4.099 1.00 96.31 191 TRP A CA 1
ATOM 1481 C C . TRP A 1 191 ? -6.406 0.968 3.336 1.00 96.31 191 TRP A C 1
ATOM 1483 O O . TRP A 1 191 ? -7.269 1.375 2.561 1.00 96.31 191 TRP A O 1
ATOM 1493 N N . ALA A 1 192 ? -6.233 -0.337 3.558 1.00 96.81 192 ALA A N 1
ATOM 1494 C CA . ALA A 1 192 ? -7.048 -1.358 2.903 1.00 96.81 192 ALA A CA 1
ATOM 1495 C C . ALA A 1 192 ? -8.536 -1.251 3.279 1.00 96.81 192 ALA A C 1
ATOM 1497 O O . ALA A 1 192 ? -9.390 -1.561 2.453 1.00 96.81 192 ALA A O 1
ATOM 1498 N N . SER A 1 193 ? -8.840 -0.759 4.484 1.00 97.75 193 SER A N 1
ATOM 1499 C CA . SER A 1 193 ? -10.210 -0.520 4.954 1.00 97.75 193 SER A CA 1
ATOM 1500 C C . SER A 1 193 ? -10.896 0.644 4.233 1.00 97.75 193 SER A C 1
ATOM 1502 O O . SER A 1 193 ? -12.118 0.659 4.146 1.00 97.75 193 SER A O 1
ATOM 1504 N N . TRP A 1 194 ? -10.137 1.610 3.705 1.00 95.31 194 TRP A N 1
ATOM 1505 C CA . TRP A 1 194 ? -10.687 2.723 2.921 1.00 95.31 194 TRP A CA 1
ATOM 1506 C C . TRP A 1 194 ? -11.097 2.308 1.504 1.00 95.31 194 TRP A C 1
ATOM 1508 O O . TRP A 1 194 ? -12.064 2.824 0.938 1.00 95.31 194 TRP A O 1
ATOM 1518 N N . ASN A 1 195 ? -10.347 1.379 0.910 1.00 91.69 195 ASN A N 1
ATOM 1519 C CA . ASN A 1 195 ? -10.523 1.017 -0.490 1.00 91.69 195 ASN A CA 1
ATOM 1520 C C . ASN A 1 195 ? -11.864 0.319 -0.724 1.00 91.69 195 ASN A C 1
ATOM 1522 O O . ASN A 1 195 ? -12.304 -0.508 0.070 1.00 91.69 195 ASN A O 1
ATOM 1526 N N . ALA A 1 196 ? -12.484 0.598 -1.871 1.00 92.50 196 ALA A N 1
ATOM 1527 C CA . ALA A 1 196 ? -13.738 -0.028 -2.273 1.00 92.50 196 ALA A CA 1
ATOM 1528 C C . ALA A 1 196 ? -13.545 -1.479 -2.739 1.00 92.50 196 ALA A C 1
ATOM 1530 O O . ALA A 1 196 ? -13.668 -1.788 -3.921 1.00 92.50 196 ALA A O 1
ATOM 1531 N N . THR A 1 197 ? -13.201 -2.358 -1.799 1.00 96.12 197 THR A N 1
ATOM 1532 C CA . THR A 1 197 ? -12.875 -3.768 -2.035 1.00 96.12 197 THR A CA 1
ATOM 1533 C C . THR A 1 197 ? -13.683 -4.671 -1.114 1.00 96.12 197 THR A C 1
ATOM 1535 O O . THR A 1 197 ? -14.138 -4.259 -0.046 1.00 96.12 197 THR A O 1
ATOM 1538 N N . ASP A 1 198 ? -13.816 -5.936 -1.498 1.00 95.81 198 ASP A N 1
ATOM 1539 C CA . ASP A 1 198 ? -14.463 -6.956 -0.666 1.00 95.81 198 ASP A CA 1
ATOM 1540 C C . ASP A 1 198 ? -13.618 -7.325 0.569 1.00 95.81 198 ASP A C 1
ATOM 1542 O O . ASP A 1 198 ? -14.107 -7.932 1.520 1.00 95.81 198 ASP A O 1
ATOM 1546 N N . CYS A 1 199 ? -12.339 -6.939 0.576 1.00 97.50 199 CYS A N 1
ATOM 1547 C CA . CYS A 1 199 ? -11.396 -7.175 1.667 1.00 97.50 199 CYS A CA 1
ATOM 1548 C C . CYS A 1 199 ? -11.501 -6.138 2.797 1.00 97.50 199 CYS A C 1
ATOM 1550 O O . CYS A 1 199 ? -11.119 -6.437 3.933 1.00 97.50 199 CYS A O 1
ATOM 1552 N N . ALA A 1 200 ? -12.018 -4.940 2.506 1.00 97.50 200 ALA A N 1
ATOM 1553 C CA . ALA A 1 200 ? -11.997 -3.798 3.419 1.00 97.50 200 ALA A CA 1
ATOM 1554 C C . ALA A 1 200 ? -12.615 -4.085 4.805 1.00 97.50 200 ALA A C 1
ATOM 1556 O O . ALA A 1 200 ? -11.948 -3.804 5.807 1.00 97.50 200 ALA A O 1
ATOM 1557 N N . PRO A 1 201 ? -13.805 -4.717 4.927 1.00 98.19 201 PRO A N 1
ATOM 1558 C CA . PRO A 1 201 ? -14.384 -5.021 6.239 1.00 98.19 201 PRO A CA 1
ATOM 1559 C C . PRO A 1 201 ? -13.511 -5.952 7.089 1.00 98.19 201 PRO A C 1
ATOM 1561 O O . PRO A 1 201 ? -13.399 -5.769 8.299 1.00 98.19 201 PRO A O 1
ATOM 1564 N N . ALA A 1 202 ? -12.858 -6.941 6.476 1.00 98.19 202 ALA A N 1
ATOM 1565 C CA . ALA A 1 202 ? -12.018 -7.887 7.206 1.00 98.19 202 ALA A CA 1
ATOM 1566 C C . ALA A 1 202 ? -10.717 -7.231 7.704 1.00 98.19 202 ALA A C 1
ATOM 1568 O O . ALA A 1 202 ? -10.286 -7.490 8.830 1.00 98.19 202 ALA A O 1
ATOM 1569 N N . CYS A 1 203 ? -10.125 -6.336 6.905 1.00 98.38 203 CYS A N 1
ATOM 1570 C CA . CYS A 1 203 ? -8.983 -5.522 7.328 1.00 98.38 203 CYS A CA 1
ATOM 1571 C C . CYS A 1 203 ? -9.348 -4.596 8.500 1.00 98.38 203 CYS A C 1
ATOM 1573 O O . CYS A 1 203 ? -8.606 -4.543 9.483 1.00 98.38 203 CYS A O 1
ATOM 1575 N N . ALA A 1 204 ? -10.510 -3.938 8.437 1.00 98.25 204 ALA A N 1
ATOM 1576 C CA . ALA A 1 204 ? -11.008 -3.075 9.507 1.00 98.25 204 ALA A CA 1
ATOM 1577 C C . ALA A 1 204 ? -11.273 -3.856 10.801 1.00 98.25 204 ALA A C 1
ATOM 1579 O O . ALA A 1 204 ? -10.884 -3.417 11.883 1.00 98.25 204 ALA A O 1
ATOM 1580 N N . ALA A 1 205 ? -11.883 -5.040 10.695 1.00 98.31 205 ALA A N 1
ATOM 1581 C CA . ALA A 1 205 ? -12.147 -5.907 11.840 1.00 98.31 205 ALA A CA 1
ATOM 1582 C C . ALA A 1 205 ? -10.850 -6.338 12.543 1.00 98.31 205 ALA A C 1
ATOM 1584 O O . ALA A 1 205 ? -10.754 -6.257 13.770 1.00 98.31 205 ALA A O 1
ATOM 1585 N N . LEU A 1 206 ? -9.822 -6.737 11.782 1.00 98.38 206 LEU A N 1
ATOM 1586 C CA . LEU A 1 206 ? -8.521 -7.057 12.371 1.00 98.38 206 LEU A CA 1
ATOM 1587 C C . LEU A 1 206 ? -7.877 -5.821 13.017 1.00 98.38 206 LEU A C 1
ATOM 1589 O O . LEU A 1 206 ? -7.338 -5.927 14.116 1.00 98.38 206 LEU A O 1
ATOM 1593 N N . LEU A 1 207 ? -7.966 -4.646 12.390 1.00 98.50 207 LEU A N 1
ATOM 1594 C CA . LEU A 1 207 ? -7.421 -3.411 12.959 1.00 98.50 207 LEU A CA 1
ATOM 1595 C C . LEU A 1 207 ? -8.085 -3.040 14.297 1.00 98.50 207 LEU A C 1
ATOM 1597 O O . LEU A 1 207 ? -7.389 -2.694 15.256 1.00 98.50 207 LEU A O 1
ATOM 1601 N N . LEU A 1 208 ? -9.413 -3.159 14.395 1.00 98.12 208 LEU A N 1
ATOM 1602 C CA . LEU A 1 208 ? -10.153 -2.954 15.646 1.00 98.12 208 LEU A CA 1
ATOM 1603 C C . LEU A 1 208 ? -9.672 -3.911 16.745 1.00 98.12 208 LEU A C 1
ATOM 1605 O O . LEU A 1 208 ? -9.488 -3.493 17.892 1.00 98.12 208 LEU A O 1
ATOM 1609 N N . LYS A 1 209 ? -9.422 -5.179 16.395 1.00 97.75 209 LYS A N 1
ATOM 1610 C CA . LYS A 1 209 ? -8.881 -6.187 17.315 1.00 97.75 209 LYS A CA 1
ATOM 1611 C C . LYS A 1 209 ? -7.468 -5.828 17.786 1.00 97.75 209 LYS A C 1
ATOM 1613 O O . LYS A 1 209 ? -7.232 -5.790 18.991 1.00 97.75 209 LYS A O 1
ATOM 1618 N N . LEU A 1 210 ? -6.547 -5.517 16.869 1.00 97.00 210 LEU A N 1
ATOM 1619 C CA . LEU A 1 210 ? -5.142 -5.205 17.191 1.00 97.00 210 LEU A CA 1
ATOM 1620 C C . LEU A 1 210 ? -4.984 -3.931 18.035 1.00 97.00 210 LEU A C 1
ATOM 1622 O O . LEU A 1 210 ? -4.081 -3.826 18.862 1.00 97.00 210 LEU A O 1
ATOM 1626 N N . THR A 1 211 ? -5.886 -2.965 17.870 1.00 97.56 211 THR A N 1
ATOM 1627 C CA . THR A 1 211 ? -5.901 -1.719 18.657 1.00 97.56 211 THR A CA 1
ATOM 1628 C C . THR A 1 211 ? -6.710 -1.827 19.955 1.00 97.56 211 THR A C 1
ATOM 1630 O O . THR A 1 211 ? -6.818 -0.853 20.705 1.00 97.56 211 THR A O 1
ATOM 1633 N N . GLY A 1 212 ? -7.329 -2.983 20.227 1.00 97.25 212 GLY A N 1
ATOM 1634 C CA . GLY A 1 212 ? -8.250 -3.168 21.351 1.00 97.25 212 GLY A CA 1
ATOM 1635 C C . GLY A 1 212 ? -9.491 -2.268 21.287 1.00 97.25 212 GLY A C 1
ATOM 1636 O O . GLY A 1 212 ? -10.179 -2.091 22.291 1.00 97.25 212 GLY A O 1
ATOM 1637 N N . ALA A 1 213 ? -9.766 -1.637 20.142 1.00 95.38 213 ALA A N 1
ATOM 1638 C CA . ALA A 1 213 ? -10.979 -0.852 19.921 1.00 95.38 213 ALA A CA 1
ATOM 1639 C C . ALA A 1 213 ? -12.221 -1.753 19.843 1.00 95.38 213 ALA A C 1
ATOM 1641 O O . ALA A 1 213 ? -13.304 -1.335 20.242 1.00 95.38 213 ALA A O 1
ATOM 1642 N N . ASP A 1 214 ? -12.040 -3.009 19.429 1.00 94.31 214 ASP A N 1
ATOM 1643 C CA . ASP A 1 214 ? -13.105 -4.010 19.329 1.00 94.31 214 ASP A CA 1
ATOM 1644 C C . ASP A 1 214 ? -13.855 -4.244 20.651 1.00 94.31 214 ASP A C 1
ATOM 1646 O O . ASP A 1 214 ? -15.070 -4.395 20.657 1.00 94.31 214 ASP A O 1
ATOM 1650 N N . ALA A 1 215 ? -13.140 -4.211 21.780 1.00 93.38 215 ALA A N 1
ATOM 1651 C CA . ALA A 1 215 ? -13.721 -4.385 23.113 1.00 93.38 215 ALA A CA 1
ATOM 1652 C C . ALA A 1 215 ? -14.295 -3.086 23.713 1.00 93.38 215 ALA A C 1
ATOM 1654 O O . ALA A 1 215 ? -14.985 -3.132 24.729 1.00 93.38 215 ALA A O 1
ATOM 1655 N N . ARG A 1 216 ? -13.966 -1.924 23.131 1.00 94.12 216 ARG A N 1
ATOM 1656 C CA . ARG A 1 216 ? -14.363 -0.596 23.633 1.00 94.12 216 ARG A CA 1
ATOM 1657 C C . ARG A 1 216 ? -15.579 -0.031 22.900 1.00 94.12 216 ARG A C 1
ATOM 1659 O O . ARG A 1 216 ? -16.319 0.759 23.478 1.00 94.12 216 ARG A O 1
ATOM 1666 N N . ALA A 1 217 ? -15.756 -0.395 21.633 1.00 92.50 217 ALA A N 1
ATOM 1667 C CA . ALA A 1 217 ? -16.841 0.093 20.797 1.00 92.50 217 ALA A CA 1
ATOM 1668 C C . ALA A 1 217 ? -18.160 -0.648 21.092 1.00 92.50 217 ALA A C 1
ATOM 1670 O O . ALA A 1 217 ? -18.145 -1.871 21.235 1.00 92.50 217 ALA A O 1
ATOM 1671 N N . PRO A 1 218 ? -19.311 0.047 21.110 1.00 96.19 218 PRO A N 1
ATOM 1672 C CA . PRO A 1 218 ? -20.618 -0.607 21.108 1.00 96.19 218 PRO A CA 1
ATOM 1673 C C . PRO A 1 218 ? -20.800 -1.555 19.906 1.00 96.19 218 PRO A C 1
ATOM 1675 O O . PRO A 1 218 ? -20.402 -1.244 18.777 1.00 96.19 218 PRO A O 1
ATOM 1678 N N . ASP A 1 219 ? -21.431 -2.711 20.132 1.00 95.56 219 ASP A N 1
ATOM 1679 C CA . ASP A 1 219 ? -21.607 -3.769 19.122 1.00 95.56 219 ASP A CA 1
ATOM 1680 C C . ASP A 1 219 ? -22.394 -3.328 17.881 1.00 95.56 219 ASP A C 1
ATOM 1682 O O . ASP A 1 219 ? -22.156 -3.808 16.769 1.00 95.56 219 ASP A O 1
ATOM 1686 N N . ASP A 1 220 ? -23.381 -2.455 18.061 1.00 96.38 220 ASP A N 1
ATOM 1687 C CA . ASP A 1 220 ? -24.177 -1.860 16.989 1.00 96.38 220 ASP A CA 1
ATOM 1688 C C . ASP A 1 220 ? -23.331 -0.916 16.125 1.00 96.38 220 ASP A C 1
ATOM 1690 O O . ASP A 1 220 ? -23.335 -1.044 14.898 1.00 96.38 220 ASP A O 1
ATOM 1694 N N . MET A 1 221 ? -22.531 -0.049 16.756 1.00 95.88 221 MET A N 1
ATOM 1695 C CA . MET A 1 221 ? -21.609 0.850 16.063 1.00 95.88 221 MET A CA 1
ATOM 1696 C C . MET A 1 221 ? -20.584 0.059 15.247 1.00 95.88 221 MET A C 1
ATOM 1698 O O . MET A 1 221 ? -20.405 0.325 14.058 1.00 95.88 221 MET A O 1
ATOM 1702 N N . ARG A 1 222 ? -19.961 -0.962 15.850 1.00 96.62 222 ARG A N 1
ATOM 1703 C CA . ARG A 1 222 ? -18.995 -1.835 15.168 1.00 96.62 222 ARG A CA 1
ATOM 1704 C C . ARG A 1 222 ? -19.608 -2.520 13.947 1.00 96.62 222 ARG A C 1
ATOM 1706 O O . ARG A 1 222 ? -19.028 -2.47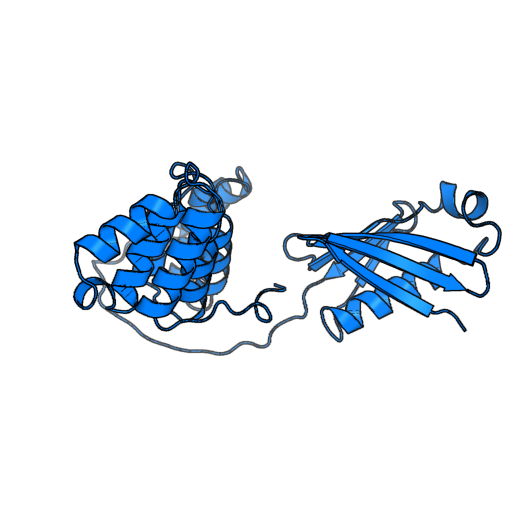3 12.863 1.00 96.62 222 ARG A O 1
ATOM 1713 N N . ARG A 1 223 ? -20.788 -3.135 14.097 1.00 96.94 223 ARG A N 1
ATOM 1714 C CA . ARG A 1 223 ? -21.481 -3.804 12.981 1.00 96.94 223 ARG A CA 1
ATOM 1715 C C . ARG A 1 223 ? -21.808 -2.832 11.854 1.00 96.94 223 ARG A C 1
ATOM 1717 O O . ARG A 1 223 ? -21.599 -3.176 10.694 1.00 96.94 223 ARG A O 1
ATOM 1724 N N . ARG A 1 224 ? -22.266 -1.623 12.191 1.00 97.12 224 ARG A N 1
ATOM 1725 C CA . ARG A 1 224 ? -22.562 -0.574 11.211 1.00 97.12 224 ARG A CA 1
ATOM 1726 C C . ARG A 1 224 ? -21.312 -0.141 10.443 1.00 97.12 224 ARG A C 1
ATOM 1728 O O . ARG A 1 224 ? -21.361 -0.089 9.219 1.00 97.12 224 ARG A O 1
ATOM 1735 N N . VAL A 1 225 ? -20.202 0.125 11.139 1.00 97.62 225 VAL A N 1
ATOM 1736 C CA . VAL A 1 225 ? -18.924 0.490 10.500 1.00 97.62 225 VAL A CA 1
ATOM 1737 C C . VAL A 1 225 ? -18.493 -0.598 9.516 1.00 97.62 225 VAL A C 1
ATOM 1739 O O . VAL A 1 225 ? -18.286 -0.310 8.343 1.00 97.62 225 VAL A O 1
ATOM 1742 N N . LEU A 1 226 ? -18.432 -1.860 9.952 1.00 97.56 226 LEU A N 1
ATOM 1743 C CA . LEU A 1 226 ? -17.970 -2.958 9.096 1.00 97.56 226 LEU A CA 1
ATOM 1744 C C . LEU A 1 226 ? -18.890 -3.205 7.890 1.00 97.56 226 LEU A C 1
ATOM 1746 O O . LEU A 1 226 ? -18.392 -3.458 6.794 1.00 97.56 226 LEU A O 1
ATOM 1750 N N . ALA A 1 227 ? -20.211 -3.098 8.066 1.00 96.94 227 ALA A N 1
ATOM 1751 C CA . ALA A 1 227 ? -21.175 -3.278 6.979 1.00 96.94 227 ALA A CA 1
ATOM 1752 C C . ALA A 1 227 ? -21.010 -2.230 5.866 1.00 96.94 227 ALA A C 1
ATOM 1754 O O . ALA A 1 227 ? -21.163 -2.556 4.691 1.00 96.94 227 ALA A O 1
ATOM 1755 N N . HIS A 1 228 ? -20.654 -0.992 6.220 1.00 97.88 228 HIS A N 1
ATOM 1756 C CA . HIS A 1 228 ? -20.556 0.110 5.265 1.00 97.88 228 HIS A CA 1
ATOM 1757 C C . HIS A 1 228 ? -19.176 0.272 4.606 1.00 97.88 228 HIS A C 1
ATOM 1759 O O . HIS A 1 228 ? -19.062 1.028 3.644 1.00 97.88 228 HIS A O 1
ATOM 1765 N N . LEU A 1 229 ? -18.145 -0.473 5.015 1.00 97.12 229 LEU A N 1
ATOM 1766 C CA . LEU A 1 229 ? -16.825 -0.426 4.359 1.00 97.12 229 LEU A CA 1
ATOM 1767 C C . LEU A 1 229 ? -16.726 -1.289 3.085 1.00 97.12 229 LEU A C 1
ATOM 1769 O O . LEU A 1 229 ? -15.785 -1.130 2.310 1.00 97.12 229 LEU A O 1
ATOM 1773 N N . GLY A 1 230 ? -17.688 -2.185 2.839 1.00 93.38 230 GLY A N 1
ATOM 1774 C CA . GLY A 1 230 ? -17.657 -3.119 1.706 1.00 93.38 230 GLY A CA 1
ATOM 1775 C C . GLY A 1 230 ? -17.751 -2.458 0.323 1.00 93.38 230 GLY A C 1
ATOM 1776 O O . GLY A 1 230 ? -18.152 -1.301 0.176 1.00 93.38 230 GLY A O 1
ATOM 1777 N N . ALA A 1 231 ? -17.409 -3.206 -0.730 1.00 93.12 231 ALA A N 1
ATOM 1778 C CA . ALA A 1 231 ? -17.402 -2.711 -2.111 1.00 93.12 231 ALA A CA 1
ATOM 1779 C C . ALA A 1 231 ? -18.756 -2.125 -2.564 1.00 93.12 231 ALA A C 1
ATOM 1781 O O . ALA A 1 231 ? -18.779 -1.139 -3.300 1.00 93.12 231 ALA A O 1
ATOM 1782 N N . HIS A 1 232 ? -19.868 -2.679 -2.072 1.00 93.88 232 HIS A N 1
ATOM 1783 C CA . HIS A 1 232 ? -21.230 -2.318 -2.479 1.00 93.88 232 HIS A CA 1
ATOM 1784 C C . HIS A 1 232 ? -21.830 -1.087 -1.783 1.00 93.88 232 HIS A C 1
ATOM 1786 O O . HIS A 1 232 ? -22.920 -0.661 -2.159 1.00 93.88 232 HIS A O 1
ATOM 1792 N N . SER A 1 233 ? -21.152 -0.503 -0.796 1.00 94.75 233 SER A N 1
ATOM 1793 C CA . SER A 1 233 ? -21.628 0.715 -0.132 1.00 94.75 233 SER A CA 1
ATOM 1794 C C . SER A 1 233 ? -21.481 1.943 -1.025 1.00 94.75 233 SER A C 1
ATOM 1796 O O . SER A 1 233 ? -20.547 2.040 -1.832 1.00 94.75 233 SER A O 1
ATOM 1798 N N . SER A 1 234 ? -22.345 2.940 -0.836 1.00 95.81 234 SER A N 1
ATOM 1799 C CA . SER A 1 234 ? -22.146 4.240 -1.476 1.00 95.81 234 SER A CA 1
ATOM 1800 C C . SER A 1 234 ? -20.854 4.907 -0.984 1.00 95.81 234 SER A C 1
ATOM 1802 O O . SER A 1 234 ? -20.308 4.580 0.073 1.00 95.81 234 SER A O 1
ATOM 1804 N N . TYR A 1 235 ? -20.343 5.868 -1.757 1.00 94.06 235 TYR A N 1
ATOM 1805 C CA . TYR A 1 235 ? -19.160 6.639 -1.365 1.00 94.06 235 TYR A CA 1
ATOM 1806 C C . TYR A 1 235 ? -19.342 7.339 -0.005 1.00 94.06 235 TYR A C 1
ATOM 1808 O O . TYR A 1 235 ? -18.435 7.295 0.822 1.00 94.06 235 TYR A O 1
ATOM 1816 N N . PHE A 1 236 ? -20.511 7.942 0.238 1.00 95.94 236 PHE A N 1
ATOM 1817 C CA . PHE A 1 236 ? -20.794 8.676 1.475 1.00 95.94 236 PHE A CA 1
ATOM 1818 C C . PHE A 1 236 ? -20.857 7.752 2.694 1.00 95.94 236 PHE A C 1
ATOM 1820 O O . PHE A 1 236 ? -20.187 8.018 3.683 1.00 95.94 236 PHE A O 1
ATOM 1827 N N . GLU A 1 237 ? -21.565 6.622 2.598 1.00 96.31 237 GLU A N 1
ATOM 1828 C CA . GLU A 1 237 ? -21.625 5.641 3.693 1.00 96.31 237 GLU A CA 1
ATOM 1829 C C . GLU A 1 237 ? -20.240 5.098 4.048 1.00 96.31 237 GLU A C 1
ATOM 1831 O O . GLU A 1 237 ? -19.906 4.954 5.222 1.00 96.31 237 GLU A O 1
ATOM 1836 N N . ARG A 1 238 ? -19.416 4.821 3.031 1.00 97.06 238 ARG A N 1
ATOM 1837 C CA . ARG A 1 238 ? -18.045 4.341 3.220 1.00 97.06 238 ARG A CA 1
ATOM 1838 C C . ARG A 1 238 ? -17.168 5.399 3.884 1.00 97.06 238 ARG A C 1
ATOM 1840 O O . ARG A 1 238 ? -16.393 5.059 4.770 1.00 97.06 238 ARG A O 1
ATOM 1847 N N . ARG A 1 239 ? -17.295 6.664 3.469 1.00 96.75 239 ARG A N 1
ATOM 1848 C CA . ARG A 1 239 ? -16.622 7.811 4.094 1.00 96.75 239 ARG A CA 1
ATOM 1849 C C . ARG A 1 239 ? -16.970 7.930 5.566 1.00 96.75 239 ARG A C 1
ATOM 1851 O O . ARG A 1 239 ? -16.064 7.880 6.391 1.00 96.75 239 ARG A O 1
ATOM 1858 N N . ASP A 1 240 ? -18.256 7.982 5.884 1.00 97.69 240 ASP A N 1
ATOM 1859 C CA . ASP A 1 240 ? -18.718 8.101 7.266 1.00 97.69 240 ASP A CA 1
ATOM 1860 C C . ASP A 1 240 ? -18.259 6.903 8.115 1.00 97.69 240 ASP A C 1
ATOM 1862 O O . ASP A 1 240 ? -17.808 7.064 9.251 1.00 97.69 240 ASP A O 1
ATOM 1866 N N . ALA A 1 241 ? -18.319 5.688 7.558 1.00 97.88 241 ALA A N 1
ATOM 1867 C CA . ALA A 1 241 ? -17.842 4.481 8.226 1.00 97.88 241 ALA A CA 1
ATOM 1868 C C . ALA A 1 241 ? -16.324 4.487 8.449 1.00 97.88 241 ALA A C 1
ATOM 1870 O O . ALA A 1 241 ? -15.856 4.043 9.497 1.00 97.88 241 ALA A O 1
ATOM 1871 N N . PHE A 1 242 ? -15.549 4.994 7.491 1.00 97.94 242 PHE A N 1
ATOM 1872 C CA . PHE A 1 242 ? -14.099 5.090 7.607 1.00 97.94 242 PHE A CA 1
ATOM 1873 C C . PHE A 1 242 ? -13.669 6.154 8.620 1.00 97.94 242 PHE A C 1
ATOM 1875 O O . PHE A 1 242 ? -12.785 5.896 9.437 1.00 97.94 242 PHE A O 1
ATOM 1882 N N . ASP A 1 243 ? -14.331 7.310 8.636 1.00 97.50 243 ASP A N 1
ATOM 1883 C CA . ASP A 1 243 ? -14.092 8.352 9.638 1.00 97.50 243 ASP A CA 1
ATOM 1884 C C . ASP A 1 243 ? -14.435 7.836 11.050 1.00 97.50 243 ASP A C 1
ATOM 1886 O O . ASP A 1 243 ? -13.664 8.028 11.996 1.00 97.50 243 ASP A O 1
ATOM 1890 N N . ALA A 1 244 ? -15.526 7.073 11.191 1.00 97.69 244 ALA A N 1
ATOM 1891 C CA . ALA A 1 244 ? -15.855 6.383 12.438 1.00 97.69 244 ALA A CA 1
ATOM 1892 C C . ALA A 1 244 ? -14.805 5.324 12.825 1.00 97.69 244 ALA A C 1
ATOM 1894 O O . ALA A 1 244 ? -14.435 5.233 13.997 1.00 97.69 244 ALA A O 1
ATOM 1895 N N . LEU A 1 245 ? -14.287 4.547 11.864 1.00 98.00 245 LEU A N 1
ATOM 1896 C CA . LEU A 1 245 ? -13.202 3.591 12.106 1.00 98.00 245 LEU A CA 1
ATOM 1897 C C . LEU A 1 245 ? -11.956 4.302 12.648 1.00 98.00 245 LEU A C 1
ATOM 1899 O O . LEU A 1 245 ? -11.439 3.878 13.681 1.00 98.00 245 LEU A O 1
ATOM 1903 N N . ARG A 1 246 ? -11.506 5.390 12.005 1.00 97.81 246 ARG A N 1
ATOM 1904 C CA . ARG A 1 246 ? -10.349 6.201 12.440 1.00 97.81 246 ARG A CA 1
ATOM 1905 C C . ARG A 1 246 ? -10.505 6.703 13.868 1.00 97.81 246 ARG A C 1
ATOM 1907 O O . ARG A 1 246 ? -9.587 6.544 14.672 1.00 97.81 246 ARG A O 1
ATOM 1914 N N . ALA A 1 247 ? -11.684 7.234 14.195 1.00 97.00 247 ALA A N 1
ATOM 1915 C CA . ALA A 1 247 ? -12.001 7.698 15.540 1.00 97.00 247 ALA A CA 1
ATOM 1916 C C . ALA A 1 247 ? -11.927 6.565 16.580 1.00 97.00 247 ALA A C 1
ATOM 1918 O O . ALA A 1 247 ? -11.370 6.760 17.659 1.00 97.00 247 ALA A O 1
ATOM 1919 N N . LEU A 1 248 ? -12.431 5.369 16.252 1.00 97.12 248 LEU A N 1
ATOM 1920 C CA . LEU A 1 248 ? -12.381 4.203 17.143 1.00 97.12 248 LEU A CA 1
ATOM 1921 C C . LEU A 1 248 ? -10.952 3.707 17.392 1.00 97.12 248 LEU A C 1
ATOM 1923 O O . LEU A 1 248 ? -10.603 3.363 18.524 1.00 97.12 248 LEU A O 1
ATOM 1927 N N . VAL A 1 249 ? -10.128 3.650 16.344 1.00 97.50 249 VAL A N 1
ATOM 1928 C CA . VAL A 1 249 ? -8.754 3.130 16.442 1.00 97.50 249 VAL A CA 1
ATOM 1929 C C . VAL A 1 249 ? -7.750 4.189 16.906 1.00 97.50 249 VAL A C 1
ATOM 1931 O O . VAL A 1 249 ? -6.642 3.834 17.303 1.00 97.50 249 VAL A O 1
ATOM 1934 N N . GLY A 1 250 ? -8.129 5.472 16.890 1.00 97.25 250 GLY A N 1
ATOM 1935 C CA . GLY A 1 250 ? -7.264 6.596 17.253 1.00 97.25 250 GLY A CA 1
ATOM 1936 C C . GLY A 1 250 ? -6.084 6.765 16.296 1.00 97.25 250 GLY A C 1
ATOM 1937 O O . GLY A 1 250 ? -4.982 7.083 16.737 1.00 97.25 250 GLY A O 1
ATOM 1938 N N . MET A 1 251 ? -6.293 6.486 15.005 1.00 97.56 251 MET A N 1
ATOM 1939 C CA . MET A 1 251 ? -5.254 6.552 13.978 1.00 97.56 251 MET A CA 1
ATOM 1940 C C . MET A 1 251 ? -5.672 7.466 12.836 1.00 97.56 251 MET A C 1
ATOM 1942 O O . MET A 1 251 ? -6.780 7.371 12.311 1.00 97.56 251 MET A O 1
ATOM 1946 N N . GLU A 1 252 ? -4.716 8.274 12.404 1.00 96.50 252 GLU A N 1
ATOM 1947 C CA . GLU A 1 252 ? -4.794 9.025 11.162 1.00 96.50 252 GLU A CA 1
ATOM 1948 C C . GLU A 1 252 ? -4.129 8.218 10.051 1.00 96.50 252 GLU A C 1
ATOM 1950 O O . GLU A 1 252 ? -3.142 7.512 10.290 1.00 96.50 252 GLU A O 1
ATOM 1955 N N . LEU A 1 253 ? -4.680 8.307 8.841 1.00 93.44 253 LEU A N 1
ATOM 1956 C CA . LEU A 1 253 ? -4.028 7.743 7.672 1.00 93.44 253 LEU A CA 1
ATOM 1957 C C . LEU A 1 253 ? -2.814 8.618 7.373 1.00 93.44 253 LEU A C 1
ATOM 1959 O O . LEU A 1 253 ? -2.964 9.802 7.076 1.00 93.44 253 LEU A O 1
ATOM 1963 N N . ASP A 1 254 ? -1.615 8.060 7.498 1.00 90.31 254 ASP A N 1
ATOM 1964 C CA . ASP A 1 254 ? -0.434 8.753 7.001 1.00 90.31 254 ASP A CA 1
ATOM 1965 C C . ASP A 1 254 ? -0.591 8.852 5.472 1.00 90.31 254 ASP A C 1
ATOM 1967 O O . ASP A 1 254 ? -0.996 7.891 4.825 1.00 90.31 254 ASP A O 1
ATOM 1971 N N . GLU A 1 255 ? -0.362 10.013 4.877 1.00 79.12 255 GLU A N 1
ATOM 1972 C CA . GLU A 1 255 ? -0.398 10.189 3.418 1.00 79.12 255 GLU A CA 1
ATOM 1973 C C . GLU A 1 255 ? 1.022 10.348 2.846 1.00 79.12 255 GLU A C 1
ATOM 1975 O O . GLU A 1 255 ? 1.239 10.178 1.644 1.00 79.12 255 GLU A O 1
ATOM 1980 N N . GLY A 1 256 ? 2.006 10.639 3.706 1.00 65.00 256 GLY A N 1
ATOM 1981 C CA . GLY A 1 256 ? 3.373 11.007 3.340 1.00 65.00 256 GLY A CA 1
ATOM 1982 C C . GLY A 1 256 ? 4.375 9.853 3.380 1.00 65.00 256 GLY A C 1
ATOM 1983 O O . GLY A 1 256 ? 5.297 9.836 2.565 1.00 65.00 256 GLY A O 1
ATOM 1984 N N . GLY A 1 257 ? 4.188 8.865 4.259 1.00 56.91 257 GLY A N 1
ATOM 1985 C CA . GLY A 1 257 ? 5.116 7.736 4.439 1.00 56.91 257 GLY A CA 1
ATOM 1986 C C . GLY A 1 257 ? 5.080 6.652 3.351 1.00 56.91 257 GLY A C 1
ATOM 1987 O O . GLY A 1 257 ? 5.817 5.674 3.433 1.00 56.91 257 GLY A O 1
ATOM 1988 N N . TRP A 1 258 ? 4.225 6.783 2.330 1.00 58.59 258 TRP A N 1
ATOM 1989 C CA . TRP A 1 258 ? 3.819 5.651 1.480 1.00 58.59 258 TRP A CA 1
ATOM 1990 C C . TRP A 1 258 ? 4.301 5.703 0.032 1.00 58.59 258 TRP A C 1
ATOM 1992 O O . TRP A 1 258 ? 3.822 4.913 -0.781 1.00 58.59 258 TRP A O 1
ATOM 2002 N N . GLN A 1 259 ? 5.243 6.591 -0.294 1.00 50.12 259 GLN A N 1
ATOM 2003 C CA . GLN A 1 259 ? 5.847 6.705 -1.632 1.00 50.12 259 GLN A CA 1
ATOM 2004 C C . GLN A 1 259 ? 6.899 5.604 -1.932 1.00 50.12 259 GLN A C 1
ATOM 2006 O O . GLN A 1 259 ? 7.789 5.818 -2.750 1.00 50.12 259 GLN A O 1
ATOM 2011 N N . GLU A 1 260 ? 6.796 4.424 -1.301 1.00 46.28 260 GLU A N 1
ATOM 2012 C CA . GLU A 1 260 ? 7.676 3.251 -1.500 1.00 46.28 260 GLU A CA 1
ATOM 2013 C C . GLU A 1 260 ? 7.015 2.066 -2.237 1.00 46.28 260 GLU A C 1
ATOM 2015 O O . GLU A 1 260 ? 5.853 1.714 -1.929 1.00 46.28 260 GLU A O 1
#

Organism: NCBI:txid861299

Sequence (260 aa):
MPTIEITQSGRGGSIYYREQQHVAAFDWQFALPPTLALIFGPTAAAWDGQHPWAAGRQREIYEAVATAAARRRADGAPFALDLERGVIEIAHPRTPNVPRAIQRRRTPAPSPERIEEISVAALREAVNDRLSIDRRLVAAAALHRIDPSFDLERVLARAIRALDRPANGLGRALTLAESHDTPAVRQALLWASWNATDCAPACAALLLKLTGADARAPDDMRRRVLAHLGAHSSYFERRDAFDALRALVGMELDEGGWQE

Foldseek 3Di:
DWDWDWDDDPQWGKIWIDDPPDIFIWIKGQDDPQFLMKIAGDAPVCPCVVCVVCVVVQVVSLVVNLQVVCCVQPNPFDWDDDRRRRMITTGHDDDDADDDDDDDDDDPDDDPVVLVVQLVVLVVVCVVPVPQLQSQLSNQVSVCVVPVSRCSLVSLLVSLLVDAAPVRNLVVSLVVCLVVVDPSSLLSLLNSLLDLHQSNLVSLVSSCVSLVLVVVDDPVLNVQLSVQSYNPHDNVSNVVSSVSSCVSSVDDNDPPPPSD

Secondary structure (DSSP, 8-state):
--EEEE--BTTEEEEEEEETTEEEEEEEEE--TTEEEEEE---HHHHHHH-GGGTT-HHHHHHHHHHHHHHHHSTT--EEEETTTTEEEEEPPPPPP--------PSSPPPHHHHHHHHHHHHHHHHH-TT-HHHHHHHHHHHHHH-TTS-HHHHHHHHHHT--STTTTHHHHHHHHHHS--HHHHHHHHHHHHSSSTTHHHHHHHHHHHTT-TTTS-HHHHHHHHHHTSTTS-HHHHHHHHHHHHHHHT----SSTT--

Radius of gyration: 22.69 Å; chains: 1; bounding box: 45×60×59 Å